Protein AF-A0A962Y5K8-F1 (afdb_monomer)

Structure (mmCIF, N/CA/C/O backbone):
data_AF-A0A962Y5K8-F1
#
_entry.id   AF-A0A962Y5K8-F1
#
loop_
_atom_site.group_PDB
_atom_site.id
_atom_site.type_symbol
_atom_site.label_atom_id
_atom_site.label_alt_id
_atom_site.label_comp_id
_atom_site.label_asym_id
_atom_site.label_entity_id
_atom_site.label_seq_id
_atom_site.pdbx_PDB_ins_code
_atom_site.Cartn_x
_atom_site.Cartn_y
_atom_site.Cartn_z
_atom_site.occupancy
_atom_site.B_iso_or_equiv
_atom_site.auth_seq_id
_atom_site.auth_comp_id
_atom_site.auth_asym_id
_atom_site.auth_atom_id
_atom_site.pdbx_PDB_model_num
ATOM 1 N N . MET A 1 1 ? 50.308 35.044 -24.406 1.00 57.91 1 MET A N 1
ATOM 2 C CA . MET A 1 1 ? 48.998 34.697 -23.810 1.00 57.91 1 MET A CA 1
ATOM 3 C C . MET A 1 1 ? 49.224 33.508 -22.882 1.00 57.91 1 MET A C 1
ATOM 5 O O . MET A 1 1 ? 49.611 32.461 -23.389 1.00 57.91 1 MET A O 1
ATOM 9 N N . PRO A 1 2 ? 49.162 33.668 -21.549 1.00 67.75 2 PRO A N 1
ATOM 10 C CA . PRO A 1 2 ? 49.717 32.674 -20.637 1.00 67.75 2 PRO A CA 1
ATOM 11 C C . PRO A 1 2 ? 48.724 31.529 -20.403 1.00 67.75 2 PRO A C 1
ATOM 13 O O . PRO A 1 2 ? 47.690 31.714 -19.767 1.00 67.75 2 PRO A O 1
ATOM 16 N N . ALA A 1 3 ? 49.076 30.328 -20.866 1.00 63.94 3 ALA A N 1
ATOM 17 C CA . ALA A 1 3 ? 48.324 29.090 -20.634 1.00 63.94 3 ALA A CA 1
ATOM 18 C C . ALA A 1 3 ? 48.088 28.781 -19.136 1.00 63.94 3 ALA A C 1
ATOM 20 O O . ALA A 1 3 ? 47.162 28.052 -18.792 1.00 63.94 3 ALA A O 1
ATOM 21 N N . GLY A 1 4 ? 48.872 29.385 -18.235 1.00 67.69 4 GLY A N 1
ATOM 22 C CA . GLY A 1 4 ? 48.706 29.241 -16.788 1.00 67.69 4 GLY A CA 1
ATOM 23 C C . GLY A 1 4 ? 47.441 29.891 -16.218 1.00 67.69 4 GLY A C 1
ATOM 24 O O . GLY A 1 4 ? 46.927 29.397 -15.223 1.00 67.69 4 GLY A O 1
ATOM 25 N N . ALA A 1 5 ? 46.903 30.945 -16.847 1.00 71.88 5 ALA A N 1
ATOM 26 C CA . ALA A 1 5 ? 45.717 31.643 -16.336 1.00 71.88 5 ALA A CA 1
ATOM 27 C C . ALA A 1 5 ? 44.426 30.824 -16.509 1.00 71.88 5 ALA A C 1
ATOM 29 O O . ALA A 1 5 ? 43.510 30.914 -15.697 1.00 71.88 5 ALA A O 1
ATOM 30 N N . LEU A 1 6 ? 44.357 29.993 -17.553 1.00 72.88 6 LEU A N 1
ATOM 31 C CA . LEU A 1 6 ? 43.181 29.168 -17.823 1.00 72.88 6 LEU A CA 1
ATOM 32 C C . LEU A 1 6 ? 43.046 28.028 -16.800 1.00 72.88 6 LEU A C 1
ATOM 34 O O . LEU A 1 6 ? 41.943 27.704 -16.371 1.00 72.88 6 LEU A O 1
ATOM 38 N N . ILE A 1 7 ? 44.176 27.452 -16.376 1.00 75.31 7 ILE A N 1
ATOM 39 C CA . ILE A 1 7 ? 44.218 26.320 -15.439 1.00 75.31 7 ILE A CA 1
ATOM 40 C C . ILE A 1 7 ? 43.825 26.765 -14.024 1.00 75.31 7 ILE A C 1
ATOM 42 O O . ILE A 1 7 ? 43.078 26.063 -13.343 1.00 75.31 7 ILE A O 1
ATOM 46 N N . THR A 1 8 ? 44.254 27.953 -13.590 1.00 77.19 8 THR A N 1
ATOM 47 C CA . THR A 1 8 ? 43.844 28.521 -12.295 1.00 77.19 8 THR A CA 1
ATOM 48 C C . THR A 1 8 ? 42.362 28.869 -12.254 1.00 77.19 8 THR A C 1
ATOM 50 O O . THR A 1 8 ? 41.710 28.596 -11.247 1.00 77.19 8 THR A O 1
ATOM 53 N N . ILE A 1 9 ? 41.803 29.401 -13.345 1.00 78.81 9 ILE A N 1
ATOM 54 C CA . ILE A 1 9 ? 40.363 29.675 -13.439 1.00 78.81 9 ILE A CA 1
ATOM 55 C C . ILE A 1 9 ? 39.565 28.365 -13.360 1.00 78.81 9 ILE A C 1
ATOM 57 O O . ILE A 1 9 ? 38.622 28.272 -12.575 1.00 78.81 9 ILE A O 1
ATOM 61 N N . LEU A 1 10 ? 39.968 27.324 -14.097 1.00 77.69 10 LEU A N 1
ATOM 62 C CA . LEU A 1 10 ? 39.272 26.031 -14.086 1.00 77.69 10 LEU A CA 1
ATOM 63 C C . LEU A 1 10 ? 39.311 25.345 -12.710 1.00 77.69 10 LEU A C 1
ATOM 65 O O . LEU A 1 10 ? 38.294 24.826 -12.251 1.00 77.69 10 LEU A O 1
ATOM 69 N N . GLY A 1 11 ? 40.459 25.381 -12.026 1.00 79.50 11 GLY A N 1
ATOM 70 C CA . GLY A 1 11 ? 40.595 24.836 -10.671 1.00 79.50 11 GLY A CA 1
ATOM 71 C C . GLY A 1 11 ? 39.759 25.594 -9.636 1.00 79.50 11 GLY A C 1
ATOM 72 O O . GLY A 1 11 ? 39.146 24.983 -8.760 1.00 79.50 11 GLY A O 1
ATOM 73 N N . TRP A 1 12 ? 39.667 26.921 -9.769 1.00 86.06 12 TRP A N 1
ATOM 74 C CA . TRP A 1 12 ? 38.805 27.741 -8.921 1.00 86.06 12 TRP A CA 1
ATOM 75 C C . TRP A 1 12 ? 37.324 27.386 -9.109 1.00 86.06 12 TRP A C 1
ATOM 77 O O . TRP A 1 12 ? 36.627 27.171 -8.117 1.00 86.06 12 TRP A O 1
ATOM 87 N N . PHE A 1 13 ? 36.860 27.224 -10.354 1.00 82.88 13 PHE A N 1
ATOM 88 C CA . PHE A 1 13 ? 35.486 26.797 -10.641 1.00 82.88 13 PHE A CA 1
ATOM 89 C C . PHE A 1 13 ? 35.168 25.402 -10.095 1.00 82.88 13 PHE A C 1
ATOM 91 O O . PHE A 1 13 ? 34.103 25.215 -9.511 1.00 82.88 13 PHE A O 1
ATOM 98 N N . ALA A 1 14 ? 36.088 24.441 -10.221 1.00 79.81 14 ALA A N 1
ATOM 99 C CA . ALA A 1 14 ? 35.895 23.095 -9.679 1.00 79.81 14 ALA A CA 1
ATOM 100 C C . ALA A 1 14 ? 35.722 23.107 -8.149 1.00 79.81 14 ALA A C 1
ATOM 102 O O . ALA A 1 14 ? 34.864 22.403 -7.621 1.00 79.81 14 ALA A O 1
ATOM 103 N N . SER A 1 15 ? 36.479 23.957 -7.447 1.00 81.56 15 SER A N 1
ATOM 104 C CA . SER A 1 15 ? 36.383 24.105 -5.988 1.00 81.56 15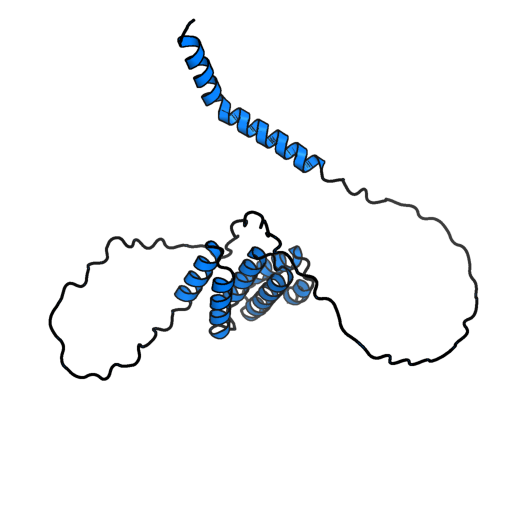 SER A CA 1
ATOM 105 C C . SER A 1 15 ? 35.083 24.793 -5.541 1.00 81.56 15 SER A C 1
ATOM 107 O O . SER A 1 15 ? 34.510 24.451 -4.509 1.00 81.56 15 SER A O 1
ATOM 109 N N . HIS A 1 16 ? 34.561 25.727 -6.343 1.00 87.25 16 HIS A N 1
ATOM 110 C CA . HIS A 1 16 ? 33.359 26.500 -6.004 1.00 87.25 16 HIS A CA 1
ATOM 111 C C . HIS A 1 16 ? 32.063 25.917 -6.581 1.00 87.25 16 HIS A C 1
ATOM 113 O O . HIS A 1 16 ? 30.986 26.447 -6.311 1.00 87.25 16 HIS A O 1
ATOM 119 N N . LEU A 1 17 ? 32.131 24.805 -7.320 1.00 89.56 17 LEU A N 1
ATOM 120 C CA . LEU A 1 17 ? 30.967 24.159 -7.928 1.00 89.56 17 LEU A CA 1
ATOM 121 C C . LEU A 1 17 ? 29.893 23.810 -6.884 1.00 89.56 17 LEU A C 1
ATOM 123 O O . LEU A 1 17 ? 28.716 24.062 -7.115 1.00 89.56 17 LEU A O 1
ATOM 127 N N . ILE A 1 18 ? 30.304 23.312 -5.712 1.00 83.31 18 ILE A N 1
ATOM 128 C CA . ILE A 1 18 ? 29.399 22.970 -4.599 1.00 83.31 18 ILE A CA 1
ATOM 129 C C . ILE A 1 18 ? 28.710 24.222 -4.034 1.00 83.31 18 ILE A C 1
ATOM 131 O O . ILE A 1 18 ? 27.536 24.194 -3.678 1.00 83.31 18 ILE A O 1
ATOM 135 N N . VAL A 1 19 ? 29.418 25.350 -3.965 1.00 87.19 19 VAL A N 1
ATOM 136 C CA . VAL A 1 19 ? 28.840 26.609 -3.476 1.00 87.19 19 VAL A CA 1
ATOM 137 C C . VAL A 1 19 ? 27.816 27.139 -4.479 1.00 87.19 19 VAL A C 1
ATOM 139 O O . VAL A 1 19 ? 26.719 27.537 -4.092 1.00 87.19 19 VAL A O 1
ATOM 142 N N . PHE A 1 20 ? 28.126 27.079 -5.776 1.00 90.19 20 PHE A N 1
ATOM 143 C CA . PHE A 1 20 ? 27.199 27.505 -6.822 1.00 90.19 20 PHE A CA 1
ATOM 144 C C . PHE A 1 20 ? 25.948 26.621 -6.910 1.00 90.19 20 PHE A C 1
ATOM 146 O O . PHE A 1 20 ? 24.861 27.154 -7.135 1.00 90.19 20 PHE A O 1
ATOM 153 N N . THR A 1 21 ? 26.051 25.307 -6.679 1.00 87.88 21 THR A N 1
ATOM 154 C CA . THR A 1 21 ? 24.868 24.429 -6.647 1.00 87.88 21 THR A CA 1
ATOM 155 C C . THR A 1 21 ? 23.961 24.733 -5.456 1.00 87.88 21 THR A C 1
ATOM 157 O O . THR A 1 21 ? 22.744 24.786 -5.626 1.00 87.88 21 THR A O 1
ATOM 160 N N . LEU A 1 22 ? 24.526 25.012 -4.276 1.00 91.06 22 LEU A N 1
ATOM 161 C CA . LEU A 1 22 ? 23.746 25.405 -3.098 1.00 91.06 22 LEU A CA 1
ATOM 162 C C . LEU A 1 22 ? 23.053 26.761 -3.284 1.00 91.06 22 LEU A C 1
ATOM 164 O O . LEU A 1 22 ? 21.869 26.889 -2.972 1.00 91.06 22 LEU A O 1
ATOM 168 N N . ILE A 1 23 ? 23.755 27.754 -3.843 1.00 91.56 23 ILE A N 1
ATOM 169 C CA . ILE A 1 23 ? 23.165 29.063 -4.163 1.00 91.56 23 ILE A CA 1
ATOM 170 C C . ILE A 1 23 ? 22.041 28.902 -5.194 1.00 91.56 23 ILE A C 1
ATOM 172 O O . ILE A 1 23 ? 20.961 29.462 -5.013 1.00 91.56 23 ILE A O 1
ATOM 176 N N . GLY A 1 24 ? 22.252 28.095 -6.240 1.00 90.12 24 GLY A N 1
ATOM 177 C CA . GLY A 1 24 ? 21.224 27.801 -7.239 1.00 90.12 24 GLY A CA 1
ATOM 178 C C . GLY A 1 24 ? 19.974 27.166 -6.626 1.00 90.12 24 GLY A C 1
ATOM 179 O O . GLY A 1 24 ? 18.860 27.600 -6.914 1.00 90.12 24 GLY A O 1
ATOM 180 N N . PHE A 1 25 ? 20.147 26.198 -5.723 1.00 91.00 25 PHE A N 1
ATOM 181 C CA . PHE A 1 25 ? 19.031 25.555 -5.027 1.00 91.00 25 PHE A CA 1
ATOM 182 C C . PHE A 1 25 ? 18.268 26.532 -4.120 1.00 91.00 25 PHE A C 1
ATOM 184 O O . PHE A 1 25 ? 17.040 26.501 -4.087 1.00 91.00 25 PHE A O 1
ATOM 191 N N . ALA A 1 26 ? 18.970 27.441 -3.435 1.00 88.38 26 ALA A N 1
ATOM 192 C CA . ALA A 1 26 ? 18.347 28.469 -2.602 1.00 88.38 26 ALA A CA 1
ATOM 193 C C . ALA A 1 26 ? 17.526 29.475 -3.428 1.00 88.38 26 ALA A C 1
ATOM 195 O O . ALA A 1 26 ? 16.397 29.791 -3.054 1.00 88.38 26 ALA A O 1
ATOM 196 N N . VAL A 1 27 ? 18.050 29.934 -4.572 1.00 91.12 27 VAL A N 1
ATOM 197 C CA . VAL A 1 27 ? 17.324 30.843 -5.478 1.00 91.12 27 VAL A CA 1
ATOM 198 C C . VAL A 1 27 ? 16.085 30.156 -6.052 1.00 91.12 27 VAL A C 1
ATOM 200 O O . VAL A 1 27 ? 14.996 30.721 -6.003 1.00 91.12 27 VAL A O 1
ATOM 203 N N . ILE A 1 28 ? 16.215 28.920 -6.542 1.00 87.88 28 ILE A N 1
ATOM 204 C CA . ILE A 1 28 ? 15.075 28.158 -7.075 1.00 87.88 28 ILE A CA 1
ATOM 205 C C . ILE A 1 28 ? 14.033 27.900 -5.976 1.00 87.88 28 ILE A C 1
ATOM 207 O O . ILE A 1 28 ? 12.842 28.103 -6.204 1.00 87.88 28 ILE A O 1
ATOM 211 N N . GLY A 1 29 ? 14.466 27.517 -4.771 1.00 80.56 29 GLY A N 1
ATOM 212 C CA . GLY A 1 29 ? 13.582 27.316 -3.623 1.00 80.56 29 GLY A CA 1
ATOM 213 C C . GLY A 1 29 ? 12.808 28.580 -3.238 1.00 80.56 29 GLY A C 1
ATOM 214 O O . GLY A 1 29 ? 11.603 28.503 -3.004 1.00 80.56 29 GLY A O 1
ATOM 215 N N . PHE A 1 30 ? 13.463 29.746 -3.250 1.00 83.44 30 PHE A N 1
ATOM 216 C CA . PHE A 1 30 ? 12.825 31.036 -2.971 1.00 83.44 30 PHE A CA 1
ATOM 217 C C . PHE A 1 30 ? 11.700 31.352 -3.971 1.00 83.44 30 PHE A C 1
ATOM 219 O O . PHE A 1 30 ? 10.594 31.693 -3.562 1.00 83.44 30 PHE A O 1
ATOM 226 N N . PHE A 1 31 ? 11.928 31.139 -5.272 1.00 80.06 31 PHE A N 1
ATOM 227 C CA . PHE A 1 31 ? 10.903 31.361 -6.303 1.00 80.06 31 PHE A CA 1
ATOM 228 C C . PHE A 1 31 ? 9.726 30.370 -6.239 1.00 80.06 31 PHE A C 1
ATOM 230 O O . PHE A 1 31 ? 8.616 30.716 -6.644 1.00 80.06 31 PHE A O 1
ATOM 237 N N . VAL A 1 32 ? 9.939 29.148 -5.739 1.00 74.12 32 VAL A N 1
ATOM 238 C CA . VAL A 1 32 ? 8.859 28.163 -5.533 1.00 74.12 32 VAL A CA 1
ATOM 239 C C . VAL A 1 32 ? 8.003 28.521 -4.312 1.00 74.12 32 VAL A C 1
ATOM 241 O O . VAL A 1 32 ? 6.787 28.337 -4.346 1.00 74.12 32 VAL A O 1
ATOM 244 N N . LEU A 1 33 ? 8.613 29.067 -3.256 1.00 64.31 33 LEU A N 1
ATOM 245 C CA . LEU A 1 33 ? 7.917 29.484 -2.034 1.00 64.31 33 LEU A CA 1
ATOM 246 C C . LEU A 1 33 ? 7.113 30.783 -2.219 1.00 64.31 33 LEU A C 1
ATOM 248 O O . LEU A 1 33 ? 6.024 30.898 -1.664 1.00 64.31 33 LEU A O 1
ATOM 252 N N . ASP A 1 34 ? 7.587 31.716 -3.049 1.00 65.00 34 ASP A N 1
ATOM 253 C CA . ASP A 1 34 ? 6.922 33.007 -3.313 1.00 65.00 34 ASP A CA 1
ATOM 254 C C . ASP A 1 34 ? 5.634 32.880 -4.164 1.00 65.00 34 ASP A C 1
ATOM 256 O O . ASP A 1 34 ? 4.831 33.803 -4.273 1.00 65.00 34 ASP A O 1
ATOM 260 N N . ARG A 1 35 ? 5.390 31.705 -4.765 1.00 59.59 35 ARG A N 1
ATOM 261 C CA . ARG A 1 35 ? 4.194 31.410 -5.581 1.00 59.59 35 ARG A CA 1
ATOM 262 C C . ARG A 1 35 ? 2.994 30.893 -4.781 1.00 59.59 35 ARG A C 1
ATOM 264 O O . ARG A 1 35 ? 1.975 30.578 -5.391 1.00 59.59 35 ARG A O 1
ATOM 271 N N . GLN A 1 36 ? 3.083 30.787 -3.456 1.00 52.41 36 GLN A N 1
ATOM 272 C CA . GLN A 1 36 ? 1.929 30.485 -2.608 1.00 52.41 36 GLN A CA 1
ATO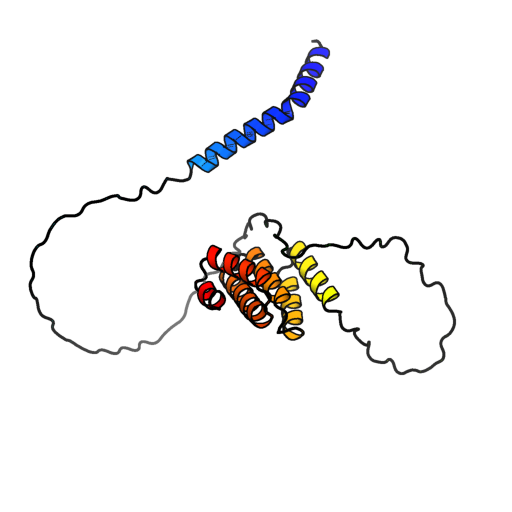M 273 C C . GLN A 1 36 ? 1.289 31.812 -2.167 1.00 52.41 36 GLN A C 1
ATOM 275 O O . GLN A 1 36 ? 1.799 32.434 -1.234 1.00 52.41 36 GLN A O 1
ATOM 280 N N . PRO A 1 37 ? 0.192 32.288 -2.795 1.00 55.38 37 PRO A N 1
ATOM 281 C CA . PRO A 1 37 ? -0.571 33.370 -2.198 1.00 55.38 37 PRO A CA 1
ATOM 282 C C . PRO A 1 37 ? -1.078 32.858 -0.851 1.00 55.38 37 PRO A C 1
ATOM 284 O O . PRO A 1 37 ? -1.877 31.924 -0.794 1.00 55.38 37 PRO A O 1
ATOM 287 N N . LEU A 1 38 ? -0.574 33.442 0.236 1.00 54.81 38 LEU A N 1
ATOM 288 C CA . LEU A 1 38 ? -1.155 33.284 1.561 1.00 54.81 38 LEU A CA 1
ATOM 289 C C . LEU A 1 38 ? -2.625 33.676 1.428 1.00 54.81 38 LEU A C 1
ATOM 291 O O . LEU A 1 38 ? -2.942 34.858 1.291 1.00 54.81 38 LEU A O 1
ATOM 295 N N . ALA A 1 39 ? -3.505 32.677 1.385 1.00 54.50 39 ALA A N 1
ATOM 296 C CA . ALA A 1 39 ? -4.937 32.880 1.411 1.00 54.50 39 ALA A CA 1
ATOM 297 C C . ALA A 1 39 ? -5.244 33.658 2.692 1.00 54.50 39 ALA A C 1
ATOM 299 O O . ALA A 1 39 ? -5.195 33.118 3.797 1.00 54.50 39 ALA A O 1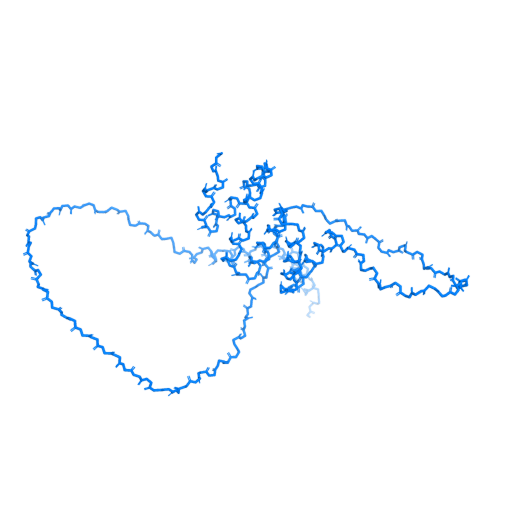
ATOM 300 N N . GLN A 1 40 ? -5.472 34.961 2.540 1.00 56.47 40 GLN A N 1
ATOM 301 C CA . GLN A 1 40 ? -5.930 35.810 3.620 1.00 56.47 40 GLN A CA 1
ATOM 302 C C . GLN A 1 40 ? -7.315 35.301 4.001 1.00 56.47 40 GLN A C 1
ATOM 304 O O . GLN A 1 40 ? -8.268 35.429 3.235 1.00 56.47 40 GLN A O 1
ATOM 309 N N . ALA A 1 41 ? -7.411 34.676 5.170 1.00 60.81 41 ALA A N 1
ATOM 310 C CA . ALA A 1 41 ? -8.691 34.435 5.801 1.00 60.81 41 ALA A CA 1
ATOM 311 C C . ALA A 1 41 ? -9.354 35.803 6.053 1.00 60.81 41 ALA A C 1
ATOM 313 O O . ALA A 1 41 ? -8.737 36.647 6.712 1.00 60.81 41 ALA A O 1
ATOM 314 N N . PRO A 1 42 ? -10.575 36.063 5.553 1.00 59.47 42 PRO A N 1
ATOM 315 C CA . PRO A 1 42 ? -11.306 37.254 5.945 1.00 59.47 42 PRO A CA 1
ATOM 316 C C . PRO A 1 42 ? -11.739 37.103 7.407 1.00 59.47 42 PRO A C 1
ATOM 318 O O . PRO A 1 42 ? -12.641 36.338 7.745 1.00 59.47 42 PRO A O 1
ATOM 321 N N . LEU A 1 43 ? -11.050 37.832 8.281 1.00 53.19 43 LEU A N 1
ATOM 322 C CA . LEU A 1 43 ? -11.478 38.108 9.644 1.00 53.19 43 LEU A CA 1
ATOM 323 C C . LEU A 1 43 ? -12.567 39.189 9.618 1.00 53.19 43 LEU A C 1
ATOM 325 O O . LEU A 1 43 ? -12.319 40.305 9.178 1.00 53.19 43 LEU A O 1
ATOM 329 N N . ALA A 1 44 ? -13.724 38.817 10.165 1.00 52.56 44 ALA A N 1
ATOM 330 C CA . ALA A 1 44 ? -14.716 39.654 10.841 1.00 52.56 44 ALA A CA 1
ATOM 331 C C . ALA A 1 44 ? -15.426 40.778 10.056 1.00 52.56 44 ALA A C 1
ATOM 333 O O . ALA A 1 44 ? -14.868 41.835 9.782 1.00 52.56 44 ALA A O 1
ATOM 334 N N . ALA A 1 45 ? -16.741 40.602 9.899 1.00 53.81 45 ALA A N 1
ATOM 335 C CA . ALA A 1 45 ? -17.716 41.666 10.138 1.00 53.81 45 ALA A CA 1
ATOM 336 C C . ALA A 1 45 ? -19.053 41.034 10.563 1.00 53.81 45 ALA A C 1
ATOM 338 O O . ALA A 1 45 ? -19.782 40.471 9.748 1.00 53.81 45 ALA A O 1
ATOM 339 N N . GLU A 1 46 ? -19.348 41.098 11.859 1.00 60.75 46 GLU A N 1
ATOM 340 C CA . GLU A 1 46 ? -20.725 41.094 12.346 1.00 60.75 46 GLU A CA 1
ATOM 341 C C . GLU A 1 46 ? -21.346 42.469 12.055 1.00 60.75 46 GLU A C 1
ATOM 343 O O . GLU A 1 46 ? -20.707 43.466 12.371 1.00 60.75 46 GLU A O 1
ATOM 348 N N . GLU A 1 47 ? -22.575 42.536 11.520 1.00 51.16 47 GLU A N 1
ATOM 349 C CA . GLU A 1 47 ? -23.608 43.462 12.024 1.00 51.16 47 GLU A CA 1
ATOM 350 C C . GLU A 1 47 ? -25.016 43.232 11.421 1.00 51.16 47 GLU A C 1
ATOM 352 O O . GLU A 1 47 ? -25.215 43.246 10.212 1.00 51.16 47 GLU A O 1
ATOM 357 N N . SER A 1 48 ? -25.981 43.101 12.339 1.00 52.50 48 SER A N 1
ATOM 358 C CA . SER A 1 48 ? -27.367 43.619 12.366 1.00 52.50 48 SER A CA 1
ATOM 359 C C . SER A 1 48 ? -28.452 43.267 11.307 1.00 52.50 48 SER A C 1
ATOM 361 O O . SER A 1 48 ? -28.530 43.787 10.203 1.00 52.50 48 SER A O 1
ATOM 363 N N . VAL A 1 49 ? -29.399 42.428 11.764 1.00 54.44 49 VAL A N 1
ATOM 364 C CA . VAL A 1 49 ? -30.880 42.591 11.817 1.00 54.44 49 VAL A CA 1
ATOM 365 C C . VAL A 1 49 ? -31.594 43.471 10.765 1.00 54.44 49 VAL A C 1
ATOM 367 O O . VAL A 1 49 ? -31.485 44.689 10.825 1.00 54.44 49 VAL A O 1
ATOM 370 N N . SER A 1 50 ? -32.534 42.887 9.991 1.00 53.22 50 SER A N 1
ATOM 371 C CA . SER A 1 50 ? -33.883 43.469 9.764 1.00 53.22 50 SER A CA 1
ATOM 372 C C . SER A 1 50 ? -34.885 42.513 9.068 1.00 53.22 50 SER A C 1
ATOM 374 O O . SER A 1 50 ? -34.724 42.146 7.910 1.00 53.22 50 SER A O 1
ATOM 376 N N . VAL A 1 51 ? -35.896 42.102 9.841 1.00 50.81 51 VAL A N 1
ATOM 377 C CA . VAL A 1 51 ? -37.346 41.905 9.576 1.00 50.81 51 VAL A CA 1
ATOM 378 C C . VAL A 1 51 ? -37.871 41.566 8.149 1.00 50.81 51 VAL A C 1
ATOM 380 O O . VAL A 1 51 ? -37.665 42.286 7.181 1.00 50.81 51 VAL A O 1
ATOM 383 N N . ALA A 1 52 ? -38.677 40.489 8.106 1.00 49.44 52 ALA A N 1
ATOM 384 C CA . ALA A 1 52 ? -39.558 39.920 7.053 1.00 49.44 52 ALA A CA 1
ATOM 385 C C . ALA A 1 52 ? -40.645 40.915 6.502 1.00 49.44 52 ALA A C 1
ATOM 387 O O . ALA A 1 52 ? -40.680 42.023 7.034 1.00 49.44 52 ALA A O 1
ATOM 388 N N . PRO A 1 53 ? -41.604 40.599 5.567 1.00 58.28 53 PRO A N 1
ATOM 389 C CA . PRO A 1 53 ? -42.170 39.272 5.232 1.00 58.28 53 PRO A CA 1
ATOM 390 C C . PRO A 1 53 ? -42.698 38.990 3.784 1.00 58.28 53 PRO A C 1
ATOM 392 O O . PRO A 1 53 ? -42.864 39.871 2.954 1.00 58.28 53 PRO A O 1
ATOM 395 N N . VAL A 1 54 ? -43.050 37.710 3.552 1.00 51.19 54 VAL A N 1
ATOM 396 C CA . VAL A 1 54 ? -44.163 37.171 2.719 1.00 51.19 54 VAL A CA 1
ATOM 397 C C . VAL A 1 54 ? -44.295 37.618 1.247 1.00 51.19 54 VAL A C 1
ATOM 399 O O . VAL A 1 54 ? -44.780 38.704 0.955 1.00 51.19 54 VAL A O 1
ATOM 402 N N . SER A 1 55 ? -44.110 36.671 0.308 1.00 52.75 55 SER A N 1
ATOM 403 C CA . SER A 1 55 ? -44.930 36.617 -0.918 1.00 52.75 55 SER A CA 1
ATOM 404 C C . SER A 1 55 ? -44.997 35.216 -1.561 1.00 52.75 55 SER A C 1
ATOM 406 O O . SER A 1 55 ? -44.052 34.722 -2.161 1.00 52.75 55 SER A O 1
ATOM 408 N N . LYS A 1 56 ? -46.151 34.577 -1.336 1.00 44.41 56 LYS A N 1
ATOM 409 C CA . LYS A 1 56 ? -46.989 33.733 -2.214 1.00 44.41 56 LYS A CA 1
ATOM 410 C C . LYS A 1 56 ? -46.341 32.929 -3.365 1.00 44.41 56 LYS A C 1
ATOM 412 O O . LYS A 1 56 ? -45.902 33.476 -4.370 1.00 44.41 56 LYS A O 1
ATOM 417 N N . ARG A 1 57 ? -46.507 31.599 -3.271 1.00 47.94 57 ARG A N 1
ATOM 418 C CA . ARG A 1 57 ? -46.593 30.656 -4.409 1.00 47.94 57 ARG A CA 1
ATOM 419 C C . ARG A 1 57 ? -47.677 31.078 -5.414 1.00 47.94 57 ARG A C 1
ATOM 421 O O . ARG A 1 57 ? -48.694 31.643 -5.003 1.00 47.94 57 ARG A O 1
ATOM 428 N N . PRO A 1 58 ? -47.550 30.617 -6.666 1.00 60.91 58 PRO A N 1
ATOM 429 C CA . PRO A 1 58 ? -48.599 29.743 -7.200 1.00 60.91 58 PRO A CA 1
ATOM 430 C C . PRO A 1 58 ? -48.061 28.429 -7.820 1.00 60.91 58 PRO A C 1
ATOM 432 O O . PRO A 1 58 ? -46.865 28.327 -8.092 1.00 60.91 58 PRO A O 1
ATOM 435 N N . PRO A 1 59 ? -48.930 27.411 -8.010 1.00 59.44 59 PRO A N 1
ATOM 436 C CA . PRO A 1 59 ? -48.618 26.127 -8.641 1.00 59.44 59 PRO A CA 1
ATOM 437 C C . PRO A 1 59 ? -49.127 26.063 -10.092 1.00 59.44 59 PRO A C 1
ATOM 439 O O . PRO A 1 59 ? -50.256 26.459 -10.357 1.00 59.44 59 PRO A O 1
ATOM 442 N N . VAL A 1 60 ? -48.323 25.530 -11.009 1.00 52.38 60 VAL A N 1
ATOM 443 C CA . VAL A 1 60 ? -48.694 25.107 -12.378 1.00 52.38 60 VAL A CA 1
ATOM 444 C C . VAL A 1 60 ? -47.454 24.410 -12.955 1.00 52.38 60 VAL A C 1
ATOM 446 O O . VAL A 1 60 ? -46.346 24.850 -12.677 1.00 52.38 60 VAL A O 1
ATOM 449 N N . GLU A 1 61 ? -47.469 23.378 -13.781 1.00 44.72 61 GLU A N 1
ATOM 450 C CA . GLU A 1 61 ? -48.424 22.367 -14.226 1.00 44.72 61 GLU A CA 1
ATOM 451 C C . GLU A 1 61 ? -47.586 21.471 -15.156 1.00 44.72 61 GLU A C 1
ATOM 453 O O . GLU A 1 61 ? -46.571 21.898 -15.712 1.00 44.72 61 GLU A O 1
ATOM 458 N N . ALA A 1 62 ? -47.961 20.204 -15.253 1.00 49.91 62 ALA A N 1
ATOM 459 C CA . ALA A 1 62 ? -47.264 19.183 -16.016 1.00 49.91 62 ALA A CA 1
ATOM 460 C C . ALA A 1 62 ? -47.078 19.545 -17.501 1.00 49.91 62 ALA A C 1
ATOM 462 O O . ALA A 1 62 ? -47.967 20.115 -18.122 1.00 49.91 62 ALA A O 1
ATOM 463 N N . THR A 1 63 ? -45.987 19.085 -18.114 1.00 45.97 63 THR A N 1
ATOM 464 C CA . THR A 1 63 ? -46.010 18.631 -19.514 1.00 45.97 63 THR A CA 1
ATOM 465 C C . THR A 1 63 ? -44.854 17.672 -19.778 1.00 45.97 63 THR A C 1
ATOM 467 O O . THR A 1 63 ? -43.679 18.002 -19.642 1.00 45.97 63 THR A O 1
ATOM 470 N N . ALA A 1 64 ? -45.225 16.448 -20.146 1.00 46.12 64 ALA A N 1
ATOM 471 C CA . ALA A 1 64 ? -44.369 15.489 -20.813 1.00 46.12 64 ALA A CA 1
ATOM 472 C C . ALA A 1 64 ? -44.090 15.964 -22.246 1.00 46.12 64 ALA A C 1
ATOM 474 O O . ALA A 1 64 ? -45.002 16.443 -22.917 1.00 46.12 64 ALA A O 1
ATOM 475 N N . ALA A 1 65 ? -42.874 15.747 -22.740 1.00 43.16 65 ALA A N 1
ATOM 476 C CA . ALA A 1 65 ? -42.622 15.613 -24.169 1.00 43.16 65 ALA A CA 1
ATOM 477 C C . ALA A 1 65 ? -41.379 14.745 -24.384 1.00 43.16 65 ALA A C 1
ATOM 479 O O . ALA A 1 65 ? -40.239 15.176 -24.229 1.00 43.16 65 ALA A O 1
ATOM 480 N N . VAL A 1 66 ? -41.649 13.489 -24.727 1.00 46.28 66 VAL A N 1
ATOM 481 C CA . VAL A 1 66 ? -40.753 12.613 -25.475 1.00 46.28 66 VAL A CA 1
ATOM 482 C C . VAL A 1 66 ? -40.537 13.242 -26.851 1.00 46.28 66 VAL A C 1
ATOM 484 O O . VAL A 1 66 ? -41.511 13.454 -27.569 1.00 46.28 66 VAL A O 1
ATOM 487 N N . THR A 1 67 ? -39.279 13.465 -27.235 1.00 40.66 67 THR A N 1
ATOM 488 C CA . THR A 1 67 ? -38.891 13.620 -28.642 1.00 40.66 67 THR A CA 1
ATOM 489 C C . THR A 1 67 ? -37.653 12.779 -28.920 1.00 40.66 67 THR A C 1
ATOM 491 O O . THR A 1 67 ? -36.630 12.853 -28.246 1.00 40.66 67 THR A O 1
ATOM 494 N N . THR A 1 68 ? -37.816 11.944 -29.931 1.00 43.16 68 THR A N 1
ATOM 495 C CA . THR A 1 68 ? -36.908 10.977 -30.534 1.00 43.16 68 THR A CA 1
ATOM 496 C C . THR A 1 68 ? -35.897 11.629 -31.491 1.00 43.16 68 THR A C 1
ATOM 498 O O . THR A 1 68 ? -36.361 12.332 -32.380 1.00 43.16 68 THR A O 1
ATOM 501 N N . ASN A 1 69 ? -34.598 11.274 -31.358 1.00 43.62 69 ASN A N 1
ATOM 502 C CA . ASN A 1 69 ? -33.534 11.034 -32.383 1.00 43.62 69 ASN A CA 1
ATOM 503 C C . ASN A 1 69 ? -33.283 12.068 -33.530 1.00 43.62 69 ASN A C 1
ATOM 505 O O . ASN A 1 69 ? -34.138 12.912 -33.754 1.00 43.62 69 ASN A O 1
ATOM 509 N N . PRO A 1 70 ? -32.181 12.018 -34.339 1.00 52.78 70 PRO A N 1
ATOM 510 C CA . PRO A 1 70 ? -31.092 11.025 -34.452 1.00 52.78 70 PRO A CA 1
ATOM 511 C C . PRO A 1 70 ? -29.643 11.600 -34.583 1.00 52.78 70 PRO A C 1
ATOM 513 O O . PRO A 1 70 ? -29.427 12.796 -34.709 1.00 52.78 70 PRO A O 1
ATOM 516 N N . ALA A 1 71 ? -28.667 10.682 -34.609 1.00 38.78 71 ALA A N 1
ATOM 517 C CA . ALA A 1 71 ? -27.439 10.656 -35.427 1.00 38.78 71 ALA A CA 1
ATOM 518 C C . ALA A 1 71 ? -26.564 11.920 -35.622 1.00 38.78 71 ALA A C 1
ATOM 520 O O . ALA A 1 71 ? -26.948 12.874 -36.288 1.00 38.78 71 ALA A O 1
ATOM 521 N N . GLY A 1 72 ? -25.278 11.769 -35.277 1.00 35.44 72 GLY A N 1
ATOM 522 C CA . GLY A 1 72 ? -24.178 12.361 -36.045 1.00 35.44 72 GLY A CA 1
ATOM 523 C C . GLY A 1 72 ? -23.184 13.181 -35.231 1.00 35.44 72 GLY A C 1
ATOM 524 O O . GLY A 1 72 ? -23.470 14.321 -34.895 1.00 35.44 72 GLY A O 1
ATOM 525 N N . ALA A 1 73 ? -22.011 12.588 -34.986 1.00 40.19 73 ALA A N 1
ATOM 526 C CA . ALA A 1 73 ? -20.671 13.198 -34.979 1.00 40.19 73 ALA A CA 1
ATOM 527 C C . ALA A 1 73 ? -19.809 12.555 -33.886 1.00 40.19 73 ALA A C 1
ATOM 529 O O . ALA A 1 73 ? -19.911 12.879 -32.706 1.00 40.19 73 ALA A O 1
ATO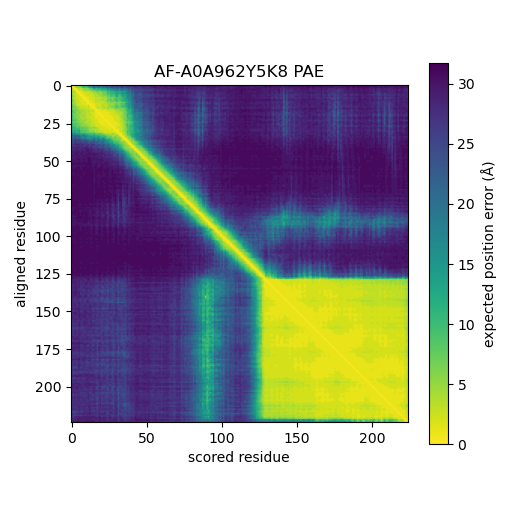M 530 N N . MET A 1 74 ? -18.942 11.634 -34.304 1.00 47.72 74 MET A N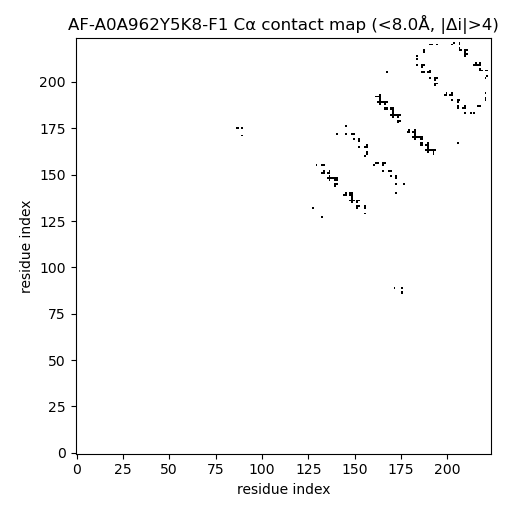 1
ATOM 531 C CA . MET A 1 74 ? -17.756 11.274 -33.535 1.00 47.72 74 MET A CA 1
ATOM 532 C C . MET A 1 74 ? -16.808 12.480 -33.561 1.00 47.72 74 MET A C 1
ATOM 534 O O . MET A 1 74 ? -16.470 12.926 -34.659 1.00 47.72 74 MET A O 1
ATOM 538 N N . PRO A 1 75 ? -16.343 13.010 -32.421 1.00 50.97 75 PRO A N 1
ATOM 539 C CA . PRO A 1 75 ? -15.107 13.760 -32.408 1.00 50.97 75 PRO A CA 1
ATOM 540 C C . PRO A 1 75 ? -13.945 12.765 -32.353 1.00 50.97 75 PRO A C 1
ATOM 542 O O . PRO A 1 75 ? -13.812 11.960 -31.433 1.00 50.97 75 PRO A O 1
ATOM 545 N N . GLU A 1 76 ? -13.130 12.824 -33.396 1.00 52.22 76 GLU A N 1
ATOM 546 C CA . GLU A 1 76 ? -11.793 12.259 -33.494 1.00 52.22 76 GLU A CA 1
ATOM 547 C C . GLU A 1 76 ? -10.937 12.764 -32.320 1.00 52.22 76 GLU A C 1
ATOM 549 O O . GLU A 1 76 ? -10.564 13.936 -32.255 1.00 52.22 76 GLU A O 1
ATOM 554 N N . VAL A 1 77 ? -10.680 11.888 -31.345 1.00 48.00 77 VAL A N 1
ATOM 555 C CA . VAL A 1 77 ? -9.789 12.175 -30.218 1.00 48.00 77 VAL A CA 1
ATOM 556 C C . VAL A 1 77 ? -8.365 11.874 -30.670 1.00 48.00 77 VAL A C 1
ATOM 558 O O . VAL A 1 77 ? -7.944 10.721 -30.744 1.00 48.00 77 VAL A O 1
ATOM 561 N N . ALA A 1 78 ? -7.637 12.938 -31.000 1.00 47.91 78 ALA A N 1
ATOM 562 C CA . ALA A 1 78 ? -6.193 12.914 -31.179 1.00 47.91 78 ALA A CA 1
ATOM 563 C C . ALA A 1 78 ? -5.497 12.369 -29.909 1.00 47.91 78 ALA A C 1
ATOM 565 O O . ALA A 1 78 ? -5.972 12.623 -28.797 1.00 47.91 78 ALA A O 1
ATOM 566 N N . PRO A 1 79 ? -4.367 11.650 -30.034 1.00 43.16 79 PRO A N 1
ATOM 567 C CA . PRO A 1 79 ? -3.683 11.080 -28.885 1.00 43.16 79 PRO A CA 1
ATOM 568 C C . PRO A 1 79 ? -3.039 12.202 -28.067 1.00 43.16 79 PRO A C 1
ATOM 570 O O . PRO A 1 79 ? -2.071 12.831 -28.494 1.00 43.16 79 PRO A O 1
ATOM 573 N N . ALA A 1 80 ? -3.593 12.460 -26.884 1.00 43.34 80 ALA A N 1
ATOM 574 C CA . ALA A 1 80 ? -2.959 13.303 -25.887 1.00 43.34 80 ALA A CA 1
ATOM 575 C C . ALA A 1 80 ? -1.720 12.573 -25.355 1.00 43.34 80 ALA A C 1
ATOM 577 O O . ALA A 1 80 ? -1.808 11.595 -24.614 1.00 43.34 80 ALA A O 1
ATOM 578 N N . GLU A 1 81 ? -0.559 13.058 -25.776 1.00 43.50 81 GLU A N 1
ATOM 579 C CA . GLU A 1 81 ? 0.755 12.695 -25.270 1.00 43.50 81 GLU A CA 1
ATOM 580 C C . GLU A 1 81 ? 0.827 13.071 -23.777 1.00 43.50 81 GLU A C 1
ATOM 582 O O . GLU A 1 81 ? 1.105 14.212 -23.399 1.00 43.50 81 GLU A O 1
ATOM 587 N N . SER A 1 82 ? 0.483 12.110 -22.915 1.00 41.12 82 SER A N 1
ATOM 588 C CA . SER A 1 82 ? 0.553 12.252 -21.462 1.00 41.12 82 SER A CA 1
ATOM 589 C C . SER A 1 82 ? 2.016 12.327 -21.036 1.00 41.12 82 SER A C 1
ATOM 591 O O . SER A 1 82 ? 2.723 11.324 -20.941 1.00 41.12 82 SER A O 1
ATOM 593 N N . LYS A 1 83 ? 2.491 13.547 -20.787 1.00 39.91 83 LYS A N 1
ATOM 594 C CA . LYS A 1 83 ? 3.749 13.793 -20.084 1.00 39.91 83 LYS A CA 1
ATOM 595 C C . LYS A 1 83 ? 3.526 13.504 -18.603 1.00 39.91 83 LYS A C 1
ATOM 597 O O . LYS A 1 83 ? 3.257 14.417 -17.824 1.00 39.91 83 LYS A O 1
ATOM 602 N N . SER A 1 84 ? 3.614 12.230 -18.230 1.00 44.12 84 SER A N 1
ATOM 603 C CA . SER A 1 84 ? 3.591 11.815 -16.830 1.00 44.12 84 SER A CA 1
ATOM 604 C C . SER A 1 84 ? 4.743 12.490 -16.066 1.00 44.12 84 SER A C 1
ATOM 606 O O . SER A 1 84 ? 5.888 12.455 -16.530 1.00 44.12 84 SER A O 1
ATOM 608 N N . PRO A 1 85 ? 4.482 13.130 -14.913 1.00 45.28 85 PRO A N 1
ATOM 609 C CA . PRO A 1 85 ? 5.536 13.640 -14.045 1.00 45.28 85 PRO A CA 1
ATOM 610 C C . PRO A 1 85 ? 6.400 12.485 -13.507 1.00 45.28 85 PRO A C 1
ATOM 612 O O . PRO A 1 85 ? 5.930 11.349 -13.428 1.00 45.28 85 PRO A O 1
ATOM 615 N N . PRO A 1 86 ? 7.665 12.745 -13.127 1.00 40.09 86 PRO A N 1
ATOM 616 C CA . PRO A 1 86 ? 8.563 11.702 -12.651 1.00 40.09 86 PRO A CA 1
ATOM 617 C C . PRO A 1 86 ? 7.991 11.046 -11.390 1.00 40.09 86 PRO A C 1
ATOM 619 O O . PRO A 1 86 ? 7.776 11.709 -10.370 1.00 40.09 86 PRO A O 1
ATOM 622 N N . ALA A 1 87 ? 7.746 9.739 -11.494 1.00 46.50 87 ALA A N 1
ATOM 623 C CA . ALA A 1 87 ? 7.273 8.887 -10.417 1.00 46.50 87 ALA A CA 1
ATOM 624 C C . ALA A 1 87 ? 8.166 9.067 -9.180 1.00 46.50 87 ALA A C 1
ATOM 626 O O . ALA A 1 87 ? 9.381 8.857 -9.223 1.00 46.50 87 ALA A O 1
ATOM 627 N N . ARG A 1 88 ? 7.570 9.504 -8.068 1.00 45.19 88 ARG A N 1
ATOM 628 C CA . ARG A 1 88 ? 8.262 9.540 -6.778 1.00 45.19 88 ARG A CA 1
ATOM 629 C C . ARG A 1 88 ? 8.478 8.097 -6.330 1.00 45.19 88 ARG A C 1
ATOM 631 O O . ARG A 1 88 ? 7.539 7.310 -6.342 1.00 45.19 88 ARG A O 1
ATOM 638 N N . ALA A 1 89 ? 9.703 7.764 -5.928 1.00 43.12 89 ALA A N 1
ATOM 639 C CA . ALA A 1 89 ? 10.006 6.443 -5.388 1.00 43.12 89 ALA A CA 1
ATOM 640 C C . ALA A 1 89 ? 9.092 6.135 -4.177 1.00 43.12 89 ALA A C 1
ATOM 642 O O . ALA A 1 89 ? 8.915 7.008 -3.317 1.00 43.12 89 ALA A O 1
ATOM 643 N N . PRO A 1 90 ? 8.506 4.927 -4.105 1.00 46.25 90 PRO A N 1
ATOM 644 C CA . PRO A 1 90 ? 7.504 4.576 -3.103 1.00 46.25 90 PRO A CA 1
ATOM 645 C C . PRO A 1 90 ? 8.092 4.530 -1.688 1.00 46.25 90 PRO A C 1
ATOM 647 O O . PRO A 1 90 ? 9.214 4.067 -1.466 1.00 46.25 90 PRO A O 1
ATOM 650 N N . LYS A 1 91 ? 7.299 4.956 -0.697 1.00 49.00 91 LYS A N 1
ATOM 651 C CA . LYS A 1 91 ? 7.559 4.658 0.718 1.00 49.00 91 LYS A CA 1
ATOM 652 C C . LYS A 1 91 ? 7.111 3.225 0.998 1.00 49.00 91 LYS A C 1
ATOM 654 O O . LYS A 1 91 ? 5.958 2.991 1.331 1.00 49.00 91 LYS A O 1
ATOM 659 N N . LEU A 1 92 ? 8.033 2.276 0.877 1.00 49.47 92 LEU A N 1
ATOM 660 C CA . LEU A 1 92 ? 7.809 0.896 1.306 1.00 49.47 92 LEU A CA 1
ATOM 661 C C . LEU A 1 92 ? 7.649 0.848 2.831 1.00 49.47 92 LEU A C 1
ATOM 663 O O . LEU A 1 92 ? 8.622 0.968 3.582 1.00 49.47 92 LEU A O 1
ATOM 667 N N . ILE A 1 93 ? 6.417 0.669 3.298 1.00 46.75 93 ILE A N 1
ATOM 668 C CA . ILE A 1 93 ? 6.135 0.289 4.682 1.00 46.75 93 ILE A CA 1
ATOM 669 C C . ILE A 1 93 ? 6.327 -1.228 4.768 1.00 46.75 93 ILE A C 1
ATOM 671 O O . ILE A 1 93 ? 5.399 -2.000 4.571 1.00 46.75 93 ILE A O 1
ATOM 675 N N . GLY A 1 94 ? 7.564 -1.660 5.008 1.00 44.00 94 GLY A N 1
ATOM 676 C CA . GLY A 1 94 ? 7.904 -3.084 5.072 1.00 44.00 94 GLY A CA 1
ATOM 677 C C . GLY A 1 94 ? 9.284 -3.344 4.495 1.00 44.00 94 GLY A C 1
ATOM 678 O O . GLY A 1 94 ? 9.431 -3.732 3.341 1.00 44.00 94 GLY A O 1
ATOM 679 N N . GLY A 1 95 ? 10.317 -3.060 5.287 1.00 49.97 95 GLY A N 1
ATOM 680 C CA . GLY A 1 95 ? 11.698 -3.272 4.879 1.00 49.97 95 GLY A CA 1
ATOM 681 C C . GLY A 1 95 ? 12.015 -4.745 4.617 1.00 49.97 95 GLY A C 1
ATOM 682 O O . GLY A 1 95 ? 11.700 -5.601 5.435 1.00 49.97 95 GLY A O 1
ATOM 683 N N . SER A 1 96 ? 12.684 -5.018 3.498 1.00 42.22 96 SER A N 1
ATOM 684 C CA . SER A 1 96 ? 13.988 -5.701 3.387 1.00 42.22 96 SER A CA 1
ATOM 685 C C . SER A 1 96 ? 14.100 -6.418 2.040 1.00 42.22 96 SER A C 1
ATOM 687 O O . SER A 1 96 ? 13.369 -7.352 1.736 1.00 42.22 96 SER A O 1
ATOM 689 N N . ILE A 1 97 ? 15.044 -5.958 1.220 1.00 38.69 97 ILE A N 1
ATOM 690 C CA . ILE A 1 97 ? 15.501 -6.673 0.030 1.00 38.69 97 ILE A CA 1
ATOM 691 C C . ILE A 1 97 ? 16.631 -7.601 0.495 1.00 38.69 97 ILE A C 1
ATOM 693 O O . ILE A 1 97 ? 17.676 -7.085 0.902 1.00 38.69 97 ILE A O 1
ATOM 697 N N . PRO A 1 98 ? 16.502 -8.936 0.437 1.00 37.34 98 PRO A N 1
ATOM 698 C CA . PRO A 1 98 ? 17.675 -9.788 0.364 1.00 37.34 98 PRO A CA 1
ATOM 699 C C . PRO A 1 98 ? 18.256 -9.710 -1.055 1.00 37.34 98 PRO A C 1
ATOM 701 O O . PRO A 1 98 ? 17.590 -9.996 -2.049 1.00 37.34 98 PRO A O 1
ATOM 704 N N . VAL A 1 99 ? 19.522 -9.304 -1.152 1.00 35.19 99 VAL A N 1
ATOM 705 C CA . VAL A 1 99 ? 20.324 -9.460 -2.369 1.00 35.19 99 VAL A CA 1
ATOM 706 C C . VAL A 1 99 ? 20.722 -10.933 -2.454 1.00 35.19 99 VAL A C 1
ATOM 708 O O . VAL A 1 99 ? 21.579 -11.381 -1.695 1.00 35.19 99 VAL A O 1
ATOM 711 N N . TYR A 1 100 ? 20.098 -11.700 -3.349 1.00 38.25 100 TYR A N 1
ATOM 712 C CA . TYR A 1 100 ? 20.564 -13.049 -3.668 1.00 38.25 100 TYR A CA 1
ATOM 713 C C . TYR A 1 100 ? 21.719 -12.968 -4.672 1.00 38.25 100 TYR A C 1
ATOM 715 O O . TYR A 1 100 ? 21.557 -12.488 -5.795 1.00 38.25 100 TYR A O 1
ATOM 723 N N . ASP A 1 101 ? 22.890 -13.441 -4.251 1.00 39.00 101 ASP A N 1
ATOM 724 C CA . ASP A 1 101 ? 24.070 -13.612 -5.093 1.00 39.00 101 ASP A CA 1
ATOM 725 C C . ASP A 1 101 ? 23.869 -14.808 -6.046 1.00 39.00 101 ASP A C 1
ATOM 727 O O . ASP A 1 101 ? 23.928 -15.969 -5.641 1.00 39.00 101 ASP A O 1
ATOM 731 N N . LEU A 1 102 ? 23.608 -14.529 -7.327 1.00 48.22 102 LEU A N 1
ATOM 732 C CA . LEU A 1 102 ? 23.446 -15.538 -8.385 1.00 48.22 102 LEU A CA 1
ATOM 733 C C . LEU A 1 102 ? 24.774 -16.162 -8.863 1.00 48.22 102 LEU A C 1
ATOM 735 O O . LEU A 1 102 ? 24.772 -16.933 -9.824 1.00 48.22 102 LEU A O 1
ATOM 739 N N . LYS A 1 103 ? 25.920 -15.846 -8.248 1.00 40.19 103 LYS A N 1
ATOM 740 C CA . LYS A 1 103 ? 27.232 -16.136 -8.849 1.00 40.19 103 LYS A CA 1
ATOM 741 C C . LYS A 1 103 ? 27.767 -17.558 -8.636 1.00 40.19 103 LYS A C 1
ATOM 743 O O . LYS A 1 103 ? 28.739 -17.912 -9.290 1.00 40.19 103 LYS A O 1
ATOM 748 N N . ASN A 1 104 ? 27.117 -18.393 -7.818 1.00 43.84 104 ASN A N 1
ATOM 749 C CA . ASN A 1 104 ? 27.567 -19.765 -7.521 1.00 43.84 104 ASN A CA 1
ATOM 750 C C . ASN A 1 104 ? 26.471 -20.831 -7.701 1.00 43.84 104 ASN A C 1
ATOM 752 O O . ASN A 1 104 ? 26.189 -21.612 -6.792 1.00 43.84 104 ASN A O 1
ATOM 756 N N . ARG A 1 105 ? 25.863 -20.915 -8.889 1.00 45.03 105 ARG A N 1
ATOM 757 C CA . ARG A 1 105 ? 25.088 -22.109 -9.260 1.00 45.03 105 ARG A CA 1
ATOM 758 C C . ARG A 1 105 ? 26.003 -23.074 -10.027 1.00 45.03 105 ARG A C 1
ATOM 760 O O . ARG A 1 105 ? 26.392 -22.730 -11.142 1.00 45.03 105 ARG A O 1
ATOM 767 N N . PRO A 1 106 ? 26.371 -24.252 -9.485 1.00 43.03 106 PRO A N 1
ATOM 768 C CA . PRO A 1 106 ? 26.994 -25.279 -10.309 1.00 43.03 106 PRO A CA 1
ATOM 769 C C . PRO A 1 106 ? 25.991 -25.709 -11.386 1.00 43.03 106 PRO A C 1
ATOM 771 O O . PRO A 1 106 ? 24.818 -25.962 -11.094 1.00 43.03 106 PRO A O 1
ATOM 774 N N . ALA A 1 107 ? 26.441 -25.728 -12.639 1.00 47.56 107 ALA A N 1
ATOM 775 C CA . ALA A 1 107 ? 25.669 -26.270 -13.747 1.00 47.56 107 ALA A CA 1
ATOM 776 C C . ALA A 1 107 ? 25.369 -27.754 -13.469 1.00 47.56 107 ALA A C 1
ATOM 778 O O . ALA A 1 107 ? 26.263 -28.462 -12.998 1.00 47.56 107 ALA A O 1
ATOM 779 N N . PRO A 1 108 ? 24.151 -28.257 -13.736 1.00 49.44 108 PRO A N 1
ATOM 780 C CA . PRO A 1 108 ? 23.923 -29.691 -13.733 1.00 49.44 108 PRO A CA 1
ATOM 781 C C . PRO A 1 108 ? 24.601 -30.284 -14.974 1.00 49.44 108 PRO A C 1
ATOM 783 O O . PRO A 1 108 ? 24.021 -30.349 -16.055 1.00 49.44 108 PRO A O 1
ATOM 786 N N . GLU A 1 109 ? 25.861 -30.677 -14.813 1.00 52.19 109 GLU A N 1
ATOM 787 C CA . GLU A 1 109 ? 26.530 -31.623 -15.697 1.00 52.19 109 GLU A CA 1
ATOM 788 C C . GLU A 1 109 ? 26.024 -33.029 -15.361 1.00 52.19 109 GLU A C 1
ATOM 790 O O . GLU A 1 109 ? 26.079 -33.459 -14.208 1.00 52.19 109 GLU A O 1
ATOM 795 N N . GLY A 1 110 ? 25.507 -33.746 -16.358 1.00 45.00 110 GLY A N 1
ATOM 796 C CA . GLY A 1 110 ? 25.086 -35.131 -16.174 1.00 45.00 110 GLY A CA 1
ATOM 797 C C . GLY A 1 110 ? 24.107 -35.611 -17.231 1.00 45.00 110 GLY A C 1
ATOM 798 O O . GLY A 1 110 ? 22.916 -35.762 -16.967 1.00 45.00 110 GLY A O 1
ATOM 799 N N . GLU A 1 111 ? 24.618 -35.886 -18.430 1.00 51.00 111 GLU A N 1
ATOM 800 C CA . GLU A 1 111 ? 23.982 -36.846 -19.327 1.00 51.00 111 GLU A CA 1
ATOM 801 C C . GLU A 1 111 ? 24.002 -38.244 -18.685 1.00 51.00 111 GLU A C 1
ATOM 803 O O . GLU A 1 111 ? 25.044 -38.708 -18.227 1.00 51.00 111 GLU A O 1
ATOM 808 N N . GLY A 1 112 ? 22.860 -38.938 -18.721 1.00 49.75 112 GLY A N 1
ATOM 809 C CA . GLY A 1 112 ? 22.813 -40.398 -18.609 1.00 49.75 112 GLY A CA 1
ATOM 810 C C . GLY A 1 112 ? 22.063 -40.960 -17.402 1.00 49.75 112 GLY A C 1
ATOM 811 O O . GLY A 1 112 ? 22.695 -41.394 -16.453 1.00 49.75 112 GLY A O 1
ATOM 812 N N . PHE A 1 113 ? 20.726 -41.026 -17.489 1.00 46.59 113 PHE A N 1
ATOM 813 C CA . PHE A 1 113 ? 19.892 -42.212 -17.196 1.00 46.59 113 PHE A CA 1
ATOM 814 C C . PHE A 1 113 ? 18.409 -41.837 -17.411 1.00 46.59 113 PHE A C 1
ATOM 816 O O . PHE A 1 113 ? 17.827 -41.107 -16.614 1.00 46.59 113 PHE A O 1
ATOM 823 N N . ARG A 1 114 ? 17.773 -42.301 -18.496 1.00 55.19 114 ARG A N 1
ATOM 824 C CA . ARG A 1 114 ? 16.313 -42.186 -18.692 1.00 55.19 114 ARG A CA 1
ATOM 825 C C . ARG A 1 114 ? 15.695 -43.589 -18.632 1.00 55.19 114 ARG A C 1
ATOM 827 O O . ARG A 1 114 ? 15.777 -44.293 -19.639 1.00 55.19 114 ARG A O 1
ATOM 834 N N . PRO A 1 115 ? 15.080 -44.027 -17.516 1.00 47.50 115 PRO A N 1
ATOM 835 C CA . PRO A 1 115 ? 14.156 -45.148 -17.571 1.00 47.50 115 PRO A CA 1
ATOM 836 C C . PRO A 1 115 ? 12.862 -44.667 -18.246 1.00 47.50 115 PRO A C 1
ATOM 838 O O . PRO A 1 115 ? 12.413 -43.539 -18.044 1.00 47.50 115 PRO A O 1
ATOM 841 N N . GLY A 1 116 ? 12.330 -45.495 -19.142 1.00 49.81 116 GLY A N 1
ATOM 842 C CA . GLY A 1 116 ? 11.247 -45.125 -20.046 1.00 49.81 116 GLY A CA 1
ATOM 843 C C . GLY A 1 116 ? 9.898 -44.880 -19.368 1.00 49.81 116 GLY A C 1
ATOM 844 O O . GLY A 1 116 ? 9.572 -45.487 -18.354 1.00 49.81 116 GLY A O 1
ATOM 845 N N . GLY A 1 117 ? 9.086 -44.047 -20.024 1.00 55.41 117 GLY A N 1
ATOM 846 C CA . GLY A 1 117 ? 7.634 -44.220 -20.049 1.00 55.41 117 GLY A CA 1
ATOM 847 C C . GLY A 1 117 ? 6.842 -43.788 -18.819 1.00 55.41 117 GLY A C 1
ATOM 848 O O . GLY A 1 117 ? 5.849 -44.440 -18.511 1.00 55.41 117 GLY A O 1
ATOM 849 N N . VAL A 1 118 ? 7.203 -42.689 -18.156 1.00 55.88 118 VAL A N 1
ATOM 850 C CA . VAL A 1 118 ? 6.201 -41.946 -17.372 1.00 55.88 118 VAL A CA 1
ATOM 851 C C . VAL A 1 118 ? 5.380 -41.105 -18.359 1.00 55.88 118 VAL A C 1
ATOM 853 O O . VAL A 1 118 ? 5.990 -40.395 -19.168 1.00 55.88 118 VAL A O 1
ATOM 856 N N . PRO A 1 119 ? 4.032 -41.178 -18.357 1.00 55.91 119 PRO A N 1
ATOM 857 C CA . PRO A 1 119 ? 3.211 -40.156 -18.996 1.00 55.91 119 PRO A CA 1
ATOM 858 C C . PRO A 1 119 ? 3.731 -38.799 -18.537 1.00 55.91 119 PRO A C 1
ATOM 860 O O . PRO A 1 119 ? 4.045 -38.652 -17.357 1.00 55.91 119 PRO A O 1
ATOM 863 N N . ALA A 1 120 ? 3.877 -37.844 -19.457 1.00 53.09 120 ALA A N 1
ATOM 864 C CA . ALA A 1 120 ? 4.169 -36.474 -19.076 1.00 53.09 120 ALA A CA 1
ATOM 865 C C . ALA A 1 120 ? 3.042 -36.031 -18.141 1.00 53.09 120 ALA A C 1
ATOM 867 O O . ALA A 1 120 ? 1.940 -35.725 -18.599 1.00 53.09 120 ALA A O 1
ATOM 868 N N . GLU A 1 121 ? 3.297 -36.085 -16.833 1.00 52.50 121 GLU A N 1
ATOM 869 C CA . GLU A 1 121 ? 2.487 -35.368 -15.870 1.00 52.50 121 GLU A CA 1
ATOM 870 C C . GLU A 1 121 ? 2.400 -33.939 -16.422 1.00 52.50 121 GLU A C 1
ATOM 872 O O . GLU A 1 121 ? 3.438 -33.389 -16.827 1.00 52.50 121 GLU A O 1
ATOM 877 N N . PRO A 1 122 ? 1.187 -33.369 -16.564 1.00 59.09 122 PRO A N 1
ATOM 878 C CA . PRO A 1 122 ? 1.066 -31.966 -16.935 1.00 59.09 122 PRO A CA 1
ATOM 879 C C . PRO A 1 122 ? 2.003 -31.193 -16.009 1.00 59.09 122 PRO A C 1
ATOM 881 O O . PRO A 1 122 ? 2.077 -31.572 -14.835 1.00 59.09 122 PRO A O 1
ATOM 884 N N . PRO A 1 123 ? 2.765 -30.200 -16.510 1.00 52.94 123 PRO A N 1
ATOM 885 C CA . PRO A 1 123 ? 3.692 -29.460 -15.673 1.00 52.94 123 PRO A CA 1
ATOM 886 C C . PRO A 1 123 ? 2.943 -29.086 -14.404 1.00 52.94 123 PRO A C 1
ATOM 888 O O . PRO A 1 123 ? 1.949 -28.364 -14.475 1.00 52.94 123 PRO A O 1
ATOM 891 N N . MET A 1 124 ? 3.340 -29.663 -13.267 1.00 43.97 124 MET A N 1
ATOM 892 C CA . MET A 1 124 ? 2.903 -29.144 -11.989 1.00 43.97 124 MET A CA 1
ATOM 893 C C . MET A 1 124 ? 3.488 -27.741 -11.977 1.00 43.97 124 MET A C 1
ATOM 895 O O . MET A 1 124 ? 4.684 -27.572 -11.739 1.00 43.97 124 MET A O 1
ATOM 899 N N . GLU A 1 125 ? 2.681 -26.755 -12.372 1.00 48.28 125 GLU A N 1
ATOM 900 C CA . GLU A 1 125 ? 2.929 -25.362 -12.061 1.00 48.28 125 GLU A CA 1
ATOM 901 C C . GLU A 1 125 ? 3.107 -25.364 -10.553 1.00 48.28 125 GLU A C 1
ATOM 903 O O . GLU A 1 125 ? 2.150 -25.548 -9.799 1.00 48.28 125 GLU A O 1
ATOM 908 N N . LEU A 1 126 ? 4.369 -25.325 -10.114 1.00 47.03 126 LEU A N 1
ATOM 909 C CA . LEU A 1 126 ? 4.677 -25.124 -8.713 1.00 47.03 126 LEU A CA 1
ATOM 910 C C . LEU A 1 126 ? 3.838 -23.917 -8.307 1.00 47.03 126 LEU A C 1
ATOM 912 O O . LEU A 1 126 ? 3.922 -22.910 -9.024 1.00 47.03 126 LEU A O 1
ATOM 916 N N . PRO A 1 127 ? 3.020 -24.016 -7.241 1.00 53.59 127 PRO A N 1
ATOM 917 C CA . PRO A 1 127 ? 2.343 -22.853 -6.705 1.00 53.59 127 PRO A CA 1
ATOM 918 C C . PRO A 1 127 ? 3.396 -21.764 -6.627 1.00 53.59 127 PRO A C 1
ATOM 920 O O . PRO A 1 127 ? 4.449 -21.958 -6.017 1.00 53.59 127 PRO A O 1
ATOM 923 N N . SER A 1 128 ? 3.195 -20.688 -7.374 1.00 66.12 128 SER A N 1
ATOM 924 C CA . SER A 1 128 ? 4.091 -19.558 -7.302 1.00 66.12 128 SER A CA 1
ATOM 925 C C . SER A 1 128 ? 3.942 -19.045 -5.878 1.00 66.12 128 SER A C 1
ATOM 927 O O . SER A 1 128 ? 2.912 -18.480 -5.518 1.00 66.12 128 SER A O 1
ATOM 929 N N . ASP A 1 129 ? 4.926 -19.371 -5.032 1.00 83.94 129 ASP A N 1
ATOM 930 C CA . ASP A 1 129 ? 4.882 -19.063 -3.606 1.00 83.94 129 ASP A CA 1
ATOM 931 C C 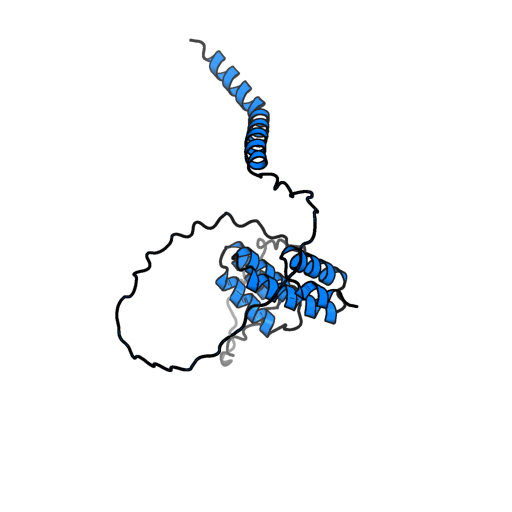. ASP A 1 129 ? 4.475 -17.595 -3.439 1.00 83.94 129 ASP A C 1
ATOM 933 O O . ASP A 1 129 ? 4.985 -16.744 -4.172 1.00 83.94 129 ASP A O 1
ATOM 937 N N . ARG A 1 130 ? 3.570 -17.283 -2.497 1.00 88.62 130 ARG A N 1
ATOM 938 C CA . ARG A 1 130 ? 3.051 -15.918 -2.242 1.00 88.62 130 ARG A CA 1
ATOM 939 C C . ARG A 1 130 ? 4.119 -14.837 -2.409 1.00 88.62 130 ARG A C 1
ATOM 941 O O . ARG A 1 130 ? 3.898 -13.806 -3.035 1.00 88.62 130 ARG A O 1
ATOM 948 N N . GLU A 1 131 ? 5.287 -15.083 -1.826 1.00 88.69 131 GLU A N 1
ATOM 949 C CA . GLU A 1 131 ? 6.426 -14.170 -1.849 1.00 88.69 131 GLU A CA 1
ATOM 950 C C . GLU A 1 131 ? 7.014 -13.974 -3.257 1.00 88.69 131 GLU A C 1
ATOM 952 O O . GLU A 1 131 ? 7.364 -12.859 -3.631 1.00 88.69 131 GLU A O 1
ATOM 957 N N . SER A 1 132 ? 7.077 -15.028 -4.072 1.00 91.19 132 SER A N 1
ATOM 958 C CA . SER A 1 132 ? 7.499 -14.949 -5.474 1.00 91.19 132 SER A CA 1
ATOM 959 C C . SER A 1 132 ? 6.545 -14.086 -6.303 1.00 91.19 132 SER A C 1
ATOM 961 O O . SER A 1 132 ? 6.996 -13.206 -7.041 1.00 91.19 132 SER A O 1
ATOM 963 N N . LEU A 1 133 ? 5.232 -14.275 -6.131 1.00 92.06 133 LEU A N 1
ATOM 964 C CA . LEU A 1 133 ? 4.214 -13.437 -6.772 1.00 92.06 133 LEU A CA 1
ATOM 965 C C . LEU A 1 133 ? 4.331 -11.977 -6.321 1.00 92.06 133 LEU A C 1
ATOM 967 O O . LEU A 1 133 ? 4.345 -11.070 -7.152 1.00 92.06 133 LEU A O 1
ATOM 971 N N . LEU A 1 134 ? 4.512 -11.742 -5.021 1.00 93.62 134 LEU A N 1
ATOM 972 C CA . LEU A 1 134 ? 4.666 -10.396 -4.472 1.00 93.62 134 LEU A CA 1
ATOM 973 C C . LEU A 1 134 ? 5.914 -9.689 -5.022 1.00 93.62 134 LEU A C 1
ATOM 975 O O . LEU A 1 134 ? 5.868 -8.515 -5.395 1.00 93.62 134 LEU A O 1
ATOM 979 N N . GLN A 1 135 ? 7.035 -10.402 -5.126 1.00 93.75 135 GLN A N 1
ATOM 980 C CA . GLN A 1 135 ? 8.258 -9.874 -5.731 1.00 93.75 135 GLN A CA 1
ATOM 981 C C . GLN A 1 135 ? 8.093 -9.588 -7.225 1.00 93.75 135 GLN A C 1
ATOM 983 O O . GLN A 1 135 ? 8.656 -8.607 -7.719 1.00 93.75 135 GLN A O 1
ATOM 988 N N . ASN A 1 136 ? 7.327 -10.412 -7.944 1.00 93.75 136 ASN A N 1
ATOM 989 C CA . ASN A 1 136 ? 6.996 -10.167 -9.343 1.00 93.75 136 ASN A CA 1
ATOM 990 C C . ASN A 1 136 ? 6.179 -8.872 -9.497 1.00 93.75 136 ASN A C 1
ATOM 992 O O . ASN A 1 136 ? 6.595 -7.978 -10.234 1.00 93.75 136 ASN A O 1
ATOM 996 N N . ALA A 1 137 ? 5.100 -8.716 -8.722 1.00 95.38 137 ALA A N 1
ATOM 997 C CA . ALA A 1 137 ? 4.260 -7.516 -8.739 1.00 95.38 137 ALA A CA 1
ATOM 998 C C . ALA A 1 137 ? 5.067 -6.243 -8.439 1.00 95.38 137 ALA A C 1
ATOM 1000 O O . ALA A 1 137 ? 5.014 -5.263 -9.184 1.00 95.38 137 ALA A O 1
ATOM 1001 N N . ARG A 1 138 ? 5.902 -6.274 -7.392 1.00 95.12 138 ARG A N 1
ATOM 1002 C CA . ARG A 1 138 ? 6.777 -5.147 -7.030 1.00 95.12 138 ARG A CA 1
ATOM 1003 C C . ARG A 1 138 ? 7.771 -4.812 -8.138 1.00 95.12 138 ARG A C 1
ATOM 1005 O O . ARG A 1 138 ? 7.996 -3.638 -8.419 1.00 95.12 138 ARG A O 1
ATOM 1012 N N . ARG A 1 139 ? 8.355 -5.817 -8.795 1.00 96.31 139 ARG A N 1
ATOM 1013 C CA . ARG A 1 139 ? 9.270 -5.594 -9.923 1.00 96.31 139 ARG A CA 1
ATOM 1014 C C . ARG A 1 139 ? 8.553 -4.940 -11.101 1.00 96.31 139 ARG A C 1
ATOM 1016 O O . ARG A 1 139 ? 9.090 -3.992 -11.666 1.00 96.31 139 ARG A O 1
ATOM 1023 N N . ALA A 1 140 ? 7.359 -5.419 -11.447 1.00 94.69 140 ALA A N 1
ATOM 1024 C CA . ALA A 1 140 ? 6.535 -4.813 -12.487 1.00 94.69 140 ALA A CA 1
ATOM 1025 C C . ALA A 1 140 ? 6.227 -3.342 -12.154 1.00 94.69 140 ALA A C 1
ATOM 1027 O O . ALA A 1 140 ? 6.480 -2.462 -12.976 1.00 94.69 140 ALA A O 1
ATOM 1028 N N . PHE A 1 141 ? 5.826 -3.056 -10.910 1.00 95.25 141 PHE A N 1
ATOM 1029 C CA . PHE A 1 141 ? 5.585 -1.692 -10.432 1.00 95.25 141 PHE A CA 1
ATOM 1030 C C . PHE A 1 141 ? 6.817 -0.788 -10.585 1.00 95.25 141 PHE A C 1
ATOM 1032 O O . PHE A 1 141 ? 6.724 0.313 -11.122 1.00 95.25 141 PHE A O 1
ATOM 1039 N N . TRP A 1 142 ? 7.995 -1.265 -10.176 1.00 93.00 142 TRP A N 1
ATOM 1040 C CA . TRP A 1 142 ? 9.245 -0.499 -10.256 1.00 93.00 142 TRP A CA 1
ATOM 1041 C C . TRP A 1 142 ? 9.697 -0.233 -11.693 1.00 93.00 142 TRP A C 1
ATOM 1043 O O . TRP A 1 142 ? 10.366 0.764 -11.955 1.00 93.00 142 TRP A O 1
ATOM 1053 N N . ASN A 1 143 ? 9.305 -1.100 -12.624 1.00 94.88 143 ASN A N 1
ATOM 1054 C CA . ASN A 1 143 ? 9.555 -0.930 -14.050 1.00 94.88 143 ASN A CA 1
ATOM 1055 C C . ASN A 1 143 ? 8.491 -0.060 -14.747 1.00 94.88 143 ASN A C 1
ATOM 1057 O O . ASN A 1 143 ? 8.544 0.086 -15.967 1.00 94.88 143 ASN A O 1
ATOM 1061 N N . GLY A 1 144 ? 7.518 0.491 -14.008 1.00 93.25 144 GLY A N 1
ATOM 1062 C CA . GLY A 1 144 ? 6.401 1.262 -14.564 1.00 93.25 144 GLY A CA 1
ATOM 1063 C C . GLY A 1 144 ? 5.371 0.414 -15.315 1.00 93.25 144 GLY A C 1
ATOM 1064 O O . GLY A 1 144 ? 4.557 0.954 -16.056 1.00 93.25 144 GLY A O 1
ATOM 1065 N N . GLN A 1 145 ? 5.408 -0.909 -15.148 1.00 96.75 145 GLN A N 1
ATOM 1066 C CA . GLN A 1 145 ? 4.467 -1.854 -15.751 1.00 96.75 145 GLN A CA 1
ATOM 1067 C C . GLN A 1 145 ? 3.254 -2.000 -14.826 1.00 96.75 145 GLN A C 1
ATOM 1069 O O . GLN A 1 145 ? 3.078 -3.026 -14.166 1.00 96.75 145 GLN A O 1
ATOM 1074 N N . PHE A 1 146 ? 2.466 -0.932 -14.716 1.00 93.88 146 PHE A N 1
ATOM 1075 C CA . PHE A 1 146 ? 1.422 -0.816 -13.702 1.00 93.88 146 PHE A CA 1
ATOM 1076 C C . PHE A 1 146 ? 0.305 -1.846 -13.871 1.00 93.88 146 PHE A C 1
ATOM 1078 O O . PHE A 1 146 ? -0.068 -2.494 -12.900 1.00 93.88 146 PHE A O 1
ATOM 1085 N N . GLU A 1 147 ? -0.146 -2.086 -15.099 1.00 95.06 147 GLU A N 1
ATOM 1086 C CA . GLU A 1 147 ? -1.206 -3.051 -15.407 1.00 95.06 147 GLU A CA 1
ATOM 1087 C C . GLU A 1 147 ? -0.761 -4.489 -15.103 1.00 95.06 147 GLU A C 1
ATOM 1089 O O . GLU A 1 147 ? -1.535 -5.308 -14.609 1.00 95.06 147 GLU A O 1
ATOM 1094 N N . ALA A 1 148 ? 0.516 -4.800 -15.354 1.00 95.38 148 ALA A N 1
ATOM 1095 C CA . ALA A 1 148 ? 1.085 -6.100 -15.013 1.00 95.38 148 ALA A CA 1
ATOM 1096 C C . ALA A 1 148 ? 1.206 -6.280 -13.493 1.00 95.38 148 ALA A C 1
ATOM 1098 O O . ALA A 1 148 ? 0.941 -7.365 -12.981 1.00 95.38 148 ALA A O 1
ATOM 1099 N N . ALA A 1 149 ? 1.587 -5.226 -12.764 1.00 97.50 149 ALA A N 1
ATOM 1100 C CA . ALA A 1 149 ? 1.622 -5.254 -11.306 1.00 97.50 149 ALA A CA 1
ATOM 1101 C C . ALA A 1 149 ? 0.217 -5.439 -10.716 1.00 97.50 149 ALA A C 1
ATOM 1103 O O . ALA A 1 149 ? 0.040 -6.258 -9.817 1.00 97.50 149 ALA A O 1
ATOM 1104 N N . GLU A 1 150 ? -0.775 -4.722 -11.250 1.00 97.69 150 GLU A N 1
ATOM 1105 C CA . GLU A 1 150 ? -2.173 -4.810 -10.828 1.00 97.69 150 GLU A CA 1
ATOM 1106 C C . GLU A 1 150 ? -2.710 -6.231 -10.993 1.00 97.69 150 GLU A C 1
ATOM 1108 O O . GLU A 1 150 ? -3.228 -6.791 -10.031 1.00 97.69 150 GLU A O 1
ATOM 1113 N N . ALA A 1 151 ? -2.514 -6.847 -12.164 1.00 97.44 151 ALA A N 1
ATOM 1114 C CA . ALA A 1 151 ? -2.953 -8.217 -12.420 1.00 97.44 151 ALA A CA 1
ATOM 1115 C C . ALA A 1 151 ? -2.404 -9.203 -11.373 1.00 97.44 151 ALA A C 1
ATOM 1117 O O . ALA A 1 151 ? -3.159 -9.981 -10.795 1.00 97.44 151 ALA A O 1
ATOM 1118 N N . VAL A 1 152 ? -1.109 -9.109 -11.050 1.00 96.62 152 VAL A N 1
ATOM 1119 C CA . VAL A 1 152 ? -0.489 -9.993 -10.051 1.00 96.62 152 VAL A CA 1
ATOM 1120 C C . VAL A 1 152 ? -0.997 -9.700 -8.634 1.00 96.62 152 VAL A C 1
ATOM 1122 O O . VAL A 1 152 ? -1.189 -10.632 -7.853 1.00 96.62 152 VAL A O 1
ATOM 1125 N N . TYR A 1 153 ? -1.245 -8.435 -8.273 1.00 97.56 153 TYR A N 1
ATOM 1126 C CA . TYR A 1 153 ? -1.864 -8.115 -6.982 1.00 97.56 153 TYR A CA 1
ATOM 1127 C C . TYR A 1 153 ? -3.299 -8.639 -6.881 1.00 97.56 153 TYR A C 1
ATOM 1129 O O . TYR A 1 153 ? -3.676 -9.137 -5.823 1.00 97.56 153 TYR A O 1
ATOM 1137 N N . MET A 1 154 ? -4.081 -8.596 -7.961 1.00 97.31 154 MET A N 1
ATOM 1138 C CA . MET A 1 154 ? -5.430 -9.170 -7.987 1.00 97.31 154 MET A CA 1
ATOM 1139 C C . MET A 1 154 ? -5.401 -10.695 -7.828 1.00 97.31 154 MET A C 1
ATOM 1141 O O . MET A 1 154 ? -6.179 -11.239 -7.042 1.00 97.31 154 MET A O 1
ATOM 1145 N N . ASP A 1 155 ? -4.454 -11.379 -8.476 1.00 95.56 155 ASP A N 1
ATOM 1146 C CA . ASP A 1 155 ? -4.241 -12.821 -8.293 1.00 95.56 155 ASP A CA 1
ATOM 1147 C C . ASP A 1 155 ? -3.831 -13.162 -6.852 1.00 95.56 155 ASP A C 1
ATOM 1149 O O . ASP A 1 155 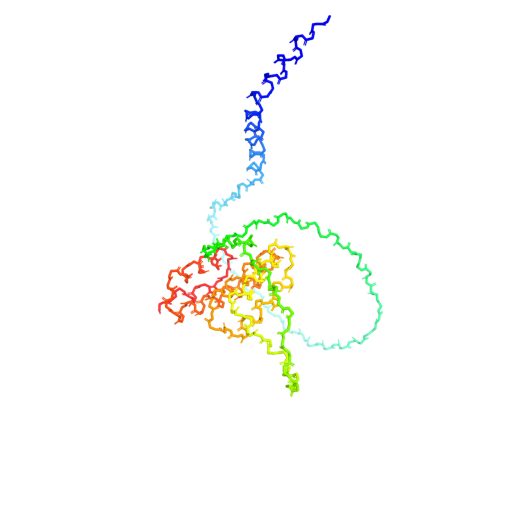? -4.265 -14.170 -6.288 1.00 95.56 155 ASP A O 1
ATOM 1153 N N . LEU A 1 156 ? -3.004 -12.317 -6.228 1.00 95.81 156 LEU A N 1
ATOM 1154 C CA . LEU A 1 156 ? -2.628 -12.447 -4.821 1.00 95.81 156 LEU A CA 1
ATOM 1155 C C . LEU A 1 156 ? -3.823 -12.231 -3.887 1.00 95.81 156 LEU A C 1
ATOM 1157 O O . LEU A 1 156 ? -3.982 -12.993 -2.938 1.00 95.81 156 LEU A O 1
ATOM 1161 N N . ILE A 1 157 ? -4.682 -11.245 -4.154 1.00 96.50 157 ILE A N 1
ATOM 1162 C CA . ILE A 1 157 ? -5.903 -10.995 -3.372 1.00 96.5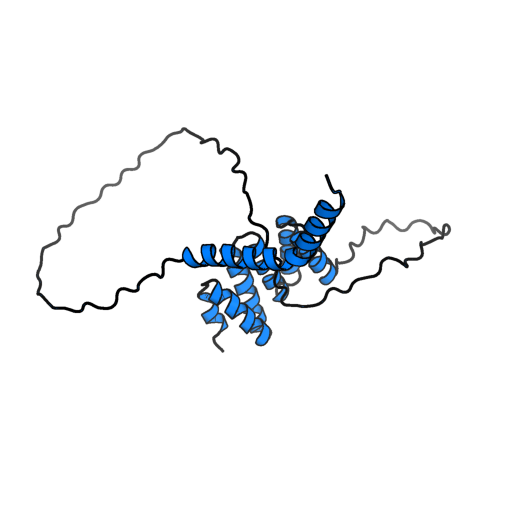0 157 ILE A CA 1
ATOM 1163 C C . ILE A 1 157 ? -6.870 -12.176 -3.480 1.00 96.50 157 ILE A C 1
ATOM 1165 O O . ILE A 1 157 ? -7.457 -12.579 -2.478 1.00 96.50 157 ILE A O 1
ATOM 1169 N N . ALA A 1 158 ? -7.017 -12.762 -4.671 1.00 95.50 158 ALA A N 1
ATOM 1170 C CA . ALA A 1 158 ? -7.871 -13.929 -4.872 1.00 95.50 158 ALA A CA 1
ATOM 1171 C C . ALA A 1 158 ? -7.402 -15.144 -4.050 1.00 95.50 158 ALA A C 1
ATOM 1173 O O . ALA A 1 158 ? -8.227 -15.917 -3.562 1.00 95.50 158 ALA A O 1
ATOM 1174 N N . GLN A 1 159 ? -6.087 -15.302 -3.875 1.00 94.62 159 GLN A N 1
ATOM 1175 C CA . GLN A 1 159 ? -5.489 -16.402 -3.113 1.00 94.62 159 GLN A CA 1
ATOM 1176 C C . GLN A 1 159 ? -5.394 -16.120 -1.607 1.00 94.62 159 GLN A C 1
ATOM 1178 O O . GLN A 1 159 ? -5.514 -17.040 -0.798 1.00 94.62 159 GLN A O 1
ATOM 1183 N N . TYR A 1 160 ? -5.193 -14.859 -1.225 1.00 94.62 160 TYR A N 1
ATOM 1184 C CA . TYR A 1 160 ? -4.966 -14.421 0.153 1.00 94.62 160 TYR A CA 1
ATOM 1185 C C . TYR A 1 160 ? -5.908 -13.261 0.516 1.00 94.62 160 TYR A C 1
ATOM 1187 O O . TYR A 1 160 ? -5.455 -12.148 0.793 1.00 94.62 160 TYR A O 1
ATOM 1195 N N . PRO A 1 161 ? -7.232 -13.500 0.544 1.00 96.00 161 PRO A N 1
ATOM 1196 C CA . PRO A 1 161 ? -8.224 -12.435 0.665 1.00 96.00 161 PRO A CA 1
ATOM 1197 C C . PRO A 1 161 ? -8.207 -11.712 2.012 1.00 96.00 161 PRO A C 1
ATOM 1199 O O . PRO A 1 161 ? -8.771 -10.627 2.091 1.00 96.00 161 PRO A O 1
ATOM 1202 N N . ASP A 1 162 ? -7.569 -12.269 3.044 1.00 95.31 162 ASP A N 1
ATOM 1203 C CA . ASP A 1 162 ? -7.464 -11.681 4.388 1.00 95.31 162 ASP A CA 1
ATOM 1204 C C . ASP A 1 162 ? -6.138 -10.939 4.626 1.00 95.31 162 ASP A C 1
ATOM 1206 O O . ASP A 1 162 ? -5.942 -10.309 5.668 1.00 95.31 162 ASP A O 1
ATOM 1210 N N . ASP A 1 163 ? -5.212 -10.994 3.668 1.00 94.88 163 ASP A N 1
ATOM 1211 C CA . ASP A 1 163 ? -3.881 -10.419 3.810 1.00 94.88 163 ASP A CA 1
ATOM 1212 C C . ASP A 1 163 ? -3.893 -8.916 3.529 1.00 94.88 163 ASP A C 1
ATOM 1214 O O . ASP A 1 163 ? -3.887 -8.459 2.385 1.00 94.88 163 ASP A O 1
ATOM 1218 N N . ALA A 1 164 ? -3.887 -8.129 4.601 1.00 96.69 164 ALA A N 1
ATOM 1219 C CA . ALA A 1 164 ? -3.902 -6.679 4.513 1.00 96.69 164 ALA A CA 1
ATOM 1220 C C . ALA A 1 164 ? -2.710 -6.073 3.759 1.00 96.69 164 ALA A C 1
ATOM 1222 O O . ALA A 1 164 ? -2.852 -4.993 3.182 1.00 96.69 164 ALA A O 1
ATOM 1223 N N . ASP A 1 165 ? -1.542 -6.724 3.781 1.00 95.69 165 ASP A N 1
ATOM 1224 C CA . ASP A 1 165 ? -0.341 -6.151 3.176 1.00 95.69 165 ASP A CA 1
ATOM 1225 C C . ASP A 1 165 ? -0.504 -6.083 1.649 1.00 95.69 165 ASP A C 1
ATOM 1227 O O . ASP A 1 165 ? -0.084 -5.105 1.035 1.00 95.69 165 ASP A O 1
ATOM 1231 N N . ILE A 1 166 ? -1.200 -7.050 1.039 1.00 97.19 166 ILE A N 1
ATOM 1232 C CA . ILE A 1 166 ? -1.452 -7.070 -0.412 1.00 97.19 166 ILE A CA 1
ATOM 1233 C C . ILE A 1 166 ? -2.346 -5.892 -0.829 1.00 97.19 166 ILE A C 1
ATOM 1235 O O . ILE A 1 166 ? -2.056 -5.216 -1.815 1.00 97.19 166 ILE A O 1
ATOM 1239 N N . PHE A 1 167 ? -3.383 -5.583 -0.047 1.00 98.12 167 PHE A N 1
ATOM 1240 C CA . PHE A 1 167 ? -4.240 -4.416 -0.287 1.00 98.12 167 PHE A CA 1
ATOM 1241 C C . PHE A 1 167 ? -3.487 -3.093 -0.100 1.00 98.12 167 PHE A C 1
ATOM 1243 O O . PHE A 1 167 ? -3.682 -2.155 -0.870 1.00 98.12 167 PHE A O 1
ATOM 1250 N N . GLY A 1 168 ? -2.583 -3.017 0.883 1.00 97.62 168 GLY A N 1
ATOM 1251 C CA . GLY A 1 168 ? -1.720 -1.848 1.067 1.00 97.62 168 GLY A CA 1
ATOM 1252 C C . GLY A 1 168 ? -0.778 -1.617 -0.120 1.00 97.62 168 GLY A C 1
ATOM 1253 O O . GLY A 1 168 ? -0.597 -0.481 -0.554 1.00 97.62 168 GLY A O 1
ATOM 1254 N N . GLU A 1 169 ? -0.214 -2.686 -0.683 1.00 97.56 169 GLU A N 1
ATOM 1255 C CA . GLU A 1 169 ? 0.637 -2.607 -1.875 1.00 97.56 169 GLU A CA 1
ATOM 1256 C C . GLU A 1 169 ? -0.150 -2.225 -3.135 1.00 97.56 169 GLU A C 1
ATOM 1258 O O . GLU A 1 169 ? 0.335 -1.431 -3.943 1.00 97.56 169 GLU A O 1
ATOM 1263 N N . LEU A 1 170 ? -1.387 -2.712 -3.273 1.00 98.06 170 LEU A N 1
ATOM 1264 C CA . LEU A 1 170 ? -2.297 -2.285 -4.336 1.00 98.06 170 LEU A CA 1
ATOM 1265 C C . LEU A 1 170 ? -2.658 -0.791 -4.209 1.00 98.06 170 LEU A C 1
ATOM 1267 O O . LEU A 1 170 ? -2.670 -0.070 -5.204 1.00 98.06 170 LEU A O 1
ATOM 1271 N N . GLY A 1 171 ? -2.863 -0.290 -2.987 1.00 97.88 171 GLY A N 1
ATOM 1272 C CA . GLY A 1 171 ? -3.053 1.143 -2.736 1.00 97.88 171 GLY A CA 1
ATOM 1273 C C . GLY A 1 171 ? -1.851 1.983 -3.176 1.00 97.88 171 GLY A C 1
ATOM 1274 O O . GLY A 1 171 ? -2.014 2.983 -3.876 1.00 97.88 171 GLY A O 1
ATOM 1275 N N . ASN A 1 172 ? -0.633 1.535 -2.851 1.00 96.62 172 ASN A N 1
ATOM 1276 C CA . ASN A 1 172 ? 0.604 2.180 -3.307 1.00 96.62 172 ASN A CA 1
ATOM 1277 C C . ASN A 1 172 ? 0.735 2.174 -4.840 1.00 96.62 172 ASN A C 1
ATOM 1279 O O . ASN A 1 172 ? 1.201 3.157 -5.422 1.00 96.62 172 ASN A O 1
ATOM 1283 N N . LEU A 1 173 ? 0.339 1.075 -5.494 1.00 97.56 173 LEU A N 1
ATOM 1284 C CA . LEU A 1 173 ? 0.316 0.970 -6.952 1.00 97.56 173 LEU A CA 1
ATOM 1285 C C . LEU A 1 173 ? -0.609 2.035 -7.556 1.00 97.56 173 LEU A C 1
ATOM 1287 O O . LEU A 1 173 ? -0.171 2.802 -8.415 1.00 97.56 173 LEU A O 1
ATOM 1291 N N . TYR A 1 174 ? -1.845 2.137 -7.064 1.00 98.12 174 TYR A N 1
ATOM 1292 C CA . TYR A 1 174 ? -2.814 3.116 -7.555 1.00 98.12 174 TYR A CA 1
ATOM 1293 C C . TYR A 1 174 ? -2.404 4.566 -7.270 1.00 98.12 174 TYR A C 1
ATOM 1295 O O . TYR A 1 174 ? -2.606 5.428 -8.128 1.00 98.12 174 TYR A O 1
ATOM 1303 N N . GLU A 1 175 ? -1.751 4.857 -6.137 1.00 94.88 175 GLU A N 1
ATOM 1304 C CA . GLU A 1 175 ? -1.122 6.171 -5.927 1.00 94.88 175 GLU A CA 1
ATOM 1305 C C . GLU A 1 175 ? -0.056 6.459 -6.992 1.00 94.88 175 GLU A C 1
ATOM 1307 O O . GLU A 1 175 ? -0.010 7.563 -7.540 1.00 94.88 175 GLU A O 1
ATOM 1312 N N . GLY A 1 176 ? 0.775 5.465 -7.323 1.00 92.38 176 GLY A N 1
ATOM 1313 C CA . GLY A 1 176 ? 1.788 5.568 -8.376 1.00 92.38 176 GLY A CA 1
ATOM 1314 C C . GLY A 1 176 ? 1.202 5.822 -9.768 1.00 92.38 176 GLY A C 1
ATOM 1315 O O . GLY A 1 176 ? 1.812 6.532 -10.567 1.00 92.38 176 GLY A O 1
ATOM 1316 N N . MET A 1 177 ? -0.001 5.307 -10.031 1.00 94.44 177 MET A N 1
ATOM 1317 C CA . MET A 1 177 ? -0.768 5.544 -11.261 1.00 94.44 177 MET A CA 1
ATOM 1318 C C . MET A 1 177 ? -1.540 6.876 -11.254 1.00 94.44 177 MET A C 1
ATOM 1320 O O . MET A 1 177 ? -2.107 7.262 -12.274 1.00 94.44 177 MET A O 1
ATOM 1324 N N . GLY A 1 178 ? -1.597 7.582 -10.119 1.00 94.62 178 GLY A N 1
ATOM 1325 C CA . GLY A 1 178 ? -2.418 8.786 -9.950 1.00 94.62 178 GLY A CA 1
ATOM 1326 C C . GLY A 1 178 ? -3.920 8.510 -9.798 1.00 94.62 178 GLY A C 1
ATOM 1327 O O . GLY A 1 178 ? -4.727 9.433 -9.900 1.00 94.62 178 GLY A O 1
ATOM 1328 N N . GLN A 1 179 ? -4.311 7.262 -9.537 1.00 96.94 179 GLN A N 1
ATOM 1329 C CA . GLN A 1 179 ? -5.698 6.828 -9.362 1.00 96.94 179 GLN A CA 1
ATOM 1330 C C . GLN A 1 179 ? -6.109 6.930 -7.886 1.00 96.94 179 GLN A C 1
ATOM 1332 O O . GLN A 1 179 ? -6.221 5.937 -7.171 1.00 96.94 179 GLN A O 1
ATOM 1337 N N . ALA A 1 180 ? -6.312 8.163 -7.417 1.00 95.50 180 ALA A N 1
ATOM 1338 C CA . ALA A 1 180 ? -6.525 8.457 -5.998 1.00 95.50 180 ALA A CA 1
ATOM 1339 C C . ALA A 1 180 ? -7.740 7.744 -5.374 1.00 95.50 180 ALA A C 1
ATOM 1341 O O . ALA A 1 180 ? -7.660 7.330 -4.220 1.00 95.50 180 ALA A O 1
ATOM 1342 N N . ASP A 1 181 ? -8.842 7.588 -6.112 1.00 97.44 181 ASP A N 1
ATOM 1343 C CA . ASP A 1 181 ? -10.049 6.930 -5.592 1.00 97.44 181 ASP A CA 1
ATOM 1344 C C . ASP A 1 181 ? -9.812 5.430 -5.365 1.00 97.44 181 ASP A C 1
ATOM 1346 O O . ASP A 1 181 ? -10.085 4.915 -4.282 1.00 97.44 181 ASP A O 1
ATOM 1350 N N . LEU A 1 182 ? -9.182 4.753 -6.331 1.00 97.62 182 LEU A N 1
ATOM 1351 C CA . LEU A 1 182 ? -8.824 3.336 -6.212 1.00 97.62 182 LEU A CA 1
ATOM 1352 C C . LEU A 1 182 ? -7.781 3.097 -5.113 1.00 97.62 182 LEU A C 1
ATOM 1354 O O . LEU A 1 182 ? -7.870 2.117 -4.374 1.00 97.62 182 LEU A O 1
ATOM 1358 N N . ALA A 1 183 ? -6.824 4.015 -4.950 1.00 98.38 183 ALA A N 1
ATOM 1359 C CA . ALA A 1 183 ? -5.855 3.944 -3.860 1.00 98.38 183 ALA A CA 1
ATOM 1360 C C . ALA A 1 183 ? -6.543 3.987 -2.488 1.00 98.38 183 ALA A C 1
ATOM 1362 O O . ALA A 1 183 ? -6.230 3.183 -1.610 1.00 98.38 183 ALA A O 1
ATOM 1363 N N . ARG A 1 184 ? -7.511 4.895 -2.311 1.00 98.44 184 ARG A N 1
ATOM 1364 C CA . ARG A 1 184 ? -8.305 5.007 -1.078 1.00 98.44 184 ARG A CA 1
ATOM 1365 C C . ARG A 1 184 ? -9.103 3.741 -0.801 1.00 98.44 184 ARG A C 1
ATOM 1367 O O . ARG A 1 184 ? -9.088 3.269 0.331 1.00 98.44 184 ARG A O 1
ATOM 1374 N N . ASP A 1 185 ? -9.749 3.177 -1.818 1.00 98.44 185 ASP A N 1
ATOM 1375 C CA . ASP A 1 185 ? -10.489 1.919 -1.685 1.00 98.44 185 ASP A CA 1
ATOM 1376 C C . ASP A 1 185 ? -9.570 0.777 -1.237 1.00 98.44 185 ASP A C 1
ATOM 1378 O O . ASP A 1 185 ? -9.857 0.101 -0.248 1.00 98.44 185 ASP A O 1
ATOM 1382 N N . ALA A 1 186 ? -8.414 0.618 -1.884 1.00 98.31 186 ALA A N 1
ATOM 1383 C CA . ALA A 1 186 ? -7.444 -0.411 -1.522 1.00 98.31 186 ALA A CA 1
ATOM 1384 C C . ALA A 1 186 ? -6.880 -0.217 -0.100 1.00 98.31 186 ALA A C 1
ATOM 1386 O O . ALA A 1 186 ? -6.821 -1.167 0.684 1.00 98.31 186 ALA A O 1
ATOM 1387 N N . PHE A 1 187 ? -6.528 1.012 0.290 1.00 98.44 187 PHE A N 1
ATOM 1388 C CA . PHE A 1 187 ? -6.085 1.295 1.657 1.00 98.44 187 PHE A CA 1
ATOM 1389 C C . PHE A 1 187 ? -7.192 1.074 2.691 1.00 98.44 187 PHE A C 1
ATOM 1391 O O . PHE A 1 187 ? -6.914 0.575 3.781 1.00 98.44 187 PHE A O 1
ATOM 1398 N N . PHE A 1 188 ? -8.446 1.397 2.377 1.00 98.69 188 PHE A N 1
ATOM 1399 C CA . PHE A 1 188 ? -9.567 1.127 3.271 1.00 98.69 188 PHE A CA 1
ATOM 1400 C C . PHE A 1 188 ? -9.741 -0.378 3.506 1.00 98.69 188 PHE A C 1
ATOM 1402 O O . PHE A 1 188 ? -9.814 -0.815 4.657 1.00 98.69 188 PHE A O 1
ATOM 1409 N N . GLU A 1 189 ? -9.697 -1.180 2.443 1.00 98.56 189 GLU A N 1
ATOM 1410 C CA . GLU A 1 189 ? -9.743 -2.643 2.520 1.00 98.56 189 GLU A CA 1
ATOM 1411 C C . GLU A 1 189 ? -8.569 -3.231 3.325 1.00 98.56 189 GLU A C 1
ATOM 1413 O O . GLU A 1 189 ? -8.762 -4.161 4.121 1.00 98.56 189 GLU A O 1
ATOM 1418 N N . ALA A 1 190 ? -7.365 -2.659 3.195 1.00 98.50 190 ALA A N 1
ATOM 1419 C CA . ALA A 1 190 ? -6.229 -3.005 4.050 1.00 98.50 190 ALA A CA 1
ATOM 1420 C C . ALA A 1 190 ? -6.536 -2.695 5.525 1.00 98.50 190 ALA A C 1
ATOM 1422 O O . ALA A 1 190 ? -6.331 -3.534 6.401 1.00 98.50 190 ALA A O 1
ATOM 1423 N N . GLY A 1 191 ? -7.086 -1.513 5.809 1.00 98.00 191 GLY A N 1
ATOM 1424 C CA . GLY A 1 191 ? -7.469 -1.088 7.154 1.00 98.00 191 GLY A CA 1
ATOM 1425 C C . GLY A 1 191 ? -8.498 -2.013 7.809 1.00 98.00 191 GLY A C 1
ATOM 1426 O O . GLY A 1 191 ? -8.321 -2.407 8.964 1.00 98.00 191 GLY A O 1
ATOM 1427 N N . VAL A 1 192 ? -9.528 -2.432 7.068 1.00 98.25 192 VAL A N 1
ATOM 1428 C CA . VAL A 1 192 ? -10.532 -3.397 7.549 1.00 98.25 192 VAL A CA 1
ATOM 1429 C C . VAL A 1 192 ? -9.864 -4.697 8.005 1.00 98.25 192 VAL A C 1
ATOM 1431 O O . VAL A 1 192 ? -10.133 -5.177 9.108 1.00 98.25 192 VAL A O 1
ATOM 1434 N N . ARG A 1 193 ? -8.942 -5.240 7.204 1.00 98.00 193 ARG A N 1
ATOM 1435 C CA . ARG A 1 193 ? -8.218 -6.482 7.522 1.00 98.00 193 ARG A CA 1
ATOM 1436 C C . ARG A 1 193 ? -7.262 -6.324 8.694 1.00 98.00 193 ARG A C 1
ATOM 1438 O O . ARG A 1 193 ? -7.242 -7.177 9.574 1.00 98.00 193 ARG A O 1
ATOM 1445 N N . LEU A 1 194 ? -6.522 -5.217 8.763 1.00 97.56 194 LEU A N 1
ATOM 1446 C CA . LEU A 1 194 ? -5.619 -4.933 9.885 1.00 97.56 194 LEU A CA 1
ATOM 1447 C C . LEU A 1 194 ? -6.375 -4.812 11.205 1.00 97.56 194 LEU A C 1
ATOM 1449 O O . LEU A 1 194 ? -5.895 -5.296 12.230 1.00 97.56 194 LEU A O 1
ATOM 1453 N N . ARG A 1 195 ? -7.565 -4.200 11.186 1.00 96.56 195 ARG A N 1
ATOM 1454 C CA . ARG A 1 195 ? -8.447 -4.146 12.355 1.00 96.56 195 ARG A CA 1
ATOM 1455 C C . ARG A 1 195 ? -8.871 -5.546 12.780 1.00 96.56 195 ARG A C 1
ATOM 1457 O O . ARG A 1 195 ? -8.710 -5.888 13.948 1.00 96.56 195 ARG A O 1
ATOM 1464 N N . ASN A 1 196 ? -9.333 -6.361 11.835 1.00 95.88 196 ASN A N 1
ATOM 1465 C CA . ASN A 1 196 ? -9.754 -7.736 12.108 1.00 95.88 196 ASN A CA 1
ATOM 1466 C C . ASN A 1 196 ? -8.592 -8.606 12.629 1.00 95.88 196 ASN A C 1
ATOM 1468 O O . ASN A 1 196 ? -8.796 -9.440 13.506 1.00 95.88 196 ASN A O 1
ATOM 1472 N N . ALA A 1 197 ? -7.371 -8.371 12.143 1.00 94.31 197 ALA A N 1
ATOM 1473 C CA . ALA A 1 197 ? -6.154 -9.050 12.586 1.00 94.31 197 ALA A CA 1
ATOM 1474 C C . ALA A 1 197 ? -5.586 -8.512 13.919 1.00 94.31 197 ALA A C 1
ATOM 1476 O O . ALA A 1 197 ? -4.654 -9.092 14.471 1.00 94.31 197 ALA A O 1
ATOM 1477 N N . GLY A 1 198 ? -6.107 -7.399 14.449 1.00 95.62 198 GLY A N 1
ATOM 1478 C CA . GLY A 1 198 ? -5.587 -6.762 15.664 1.00 95.62 198 GLY A CA 1
ATOM 1479 C C . GLY A 1 198 ? -4.243 -6.041 15.479 1.00 95.62 198 GLY A C 1
ATOM 1480 O O . GLY A 1 198 ? -3.591 -5.678 16.464 1.00 95.62 198 GLY A O 1
ATOM 1481 N N . GLU A 1 199 ? -3.835 -5.781 14.235 1.00 95.50 199 GLU A N 1
ATOM 1482 C CA . GLU A 1 199 ? -2.558 -5.172 13.843 1.00 95.50 199 GLU A CA 1
ATOM 1483 C C . GLU A 1 199 ? -2.564 -3.645 14.036 1.00 95.50 199 GLU A C 1
ATOM 1485 O O . GLU A 1 199 ? -2.381 -2.856 13.105 1.00 95.50 199 GLU A O 1
ATOM 1490 N N . ARG A 1 200 ? -2.769 -3.202 15.284 1.00 95.56 200 ARG A N 1
ATOM 1491 C CA . ARG A 1 200 ? -3.024 -1.791 15.642 1.00 95.56 200 ARG A CA 1
ATOM 1492 C C . ARG A 1 200 ? -1.996 -0.812 15.077 1.00 95.56 200 ARG A C 1
ATOM 1494 O O . ARG A 1 200 ? -2.363 0.270 14.637 1.00 95.56 200 ARG A O 1
ATOM 1501 N N . LYS A 1 201 ? -0.709 -1.181 15.070 1.00 95.44 201 LYS A N 1
ATOM 1502 C CA . LYS A 1 201 ? 0.364 -0.304 14.565 1.00 95.44 201 LYS A CA 1
ATOM 1503 C C . LYS A 1 201 ? 0.232 -0.042 13.067 1.00 95.44 201 LYS A C 1
ATOM 1505 O O . LYS A 1 201 ? 0.343 1.106 12.648 1.00 95.44 201 LYS A O 1
ATOM 1510 N N . LYS A 1 202 ? 0.014 -1.096 12.277 1.00 95.06 202 LYS A N 1
ATOM 1511 C CA . LYS A 1 202 ? -0.186 -0.985 10.828 1.00 95.06 202 LYS A CA 1
ATOM 1512 C C . LYS A 1 202 ? -1.513 -0.283 10.532 1.00 95.06 202 LYS A C 1
ATOM 1514 O O . LYS A 1 202 ? -1.551 0.610 9.693 1.00 95.06 202 LYS A O 1
ATOM 1519 N N . LEU A 1 203 ? -2.568 -0.603 11.285 1.00 97.75 203 LEU A N 1
ATOM 1520 C CA . LEU A 1 203 ? -3.871 0.051 11.160 1.00 97.75 203 LEU A CA 1
ATOM 1521 C C . LEU A 1 203 ? -3.766 1.571 11.333 1.00 97.75 203 LEU A C 1
ATOM 1523 O O . LEU A 1 203 ? -4.256 2.317 10.491 1.00 97.75 203 LEU A O 1
ATOM 1527 N N . SER A 1 204 ? -3.068 2.044 12.371 1.00 97.38 204 SER A N 1
ATOM 1528 C CA . SER A 1 204 ? -2.853 3.482 12.575 1.00 97.38 204 SER A CA 1
ATOM 1529 C C . SER A 1 204 ? -2.135 4.149 11.398 1.00 97.38 204 SER A C 1
ATOM 1531 O O . SER A 1 204 ? -2.428 5.297 11.080 1.00 97.38 204 SER A O 1
ATOM 1533 N N . GLN A 1 205 ? -1.212 3.452 10.727 1.00 97.19 205 GLN A N 1
ATOM 1534 C CA . GLN A 1 205 ? -0.524 3.994 9.550 1.00 97.19 205 GLN A CA 1
ATOM 1535 C C . GLN A 1 205 ? -1.482 4.152 8.369 1.00 97.19 205 GLN A C 1
ATOM 1537 O O . GLN A 1 205 ? -1.491 5.203 7.733 1.00 97.19 205 GLN A O 1
ATOM 1542 N N . VAL A 1 206 ? -2.318 3.144 8.114 1.00 97.19 206 VAL A N 1
ATOM 1543 C CA . VAL A 1 206 ? -3.335 3.186 7.056 1.00 97.19 206 VAL A CA 1
ATOM 1544 C C . VAL A 1 206 ? -4.382 4.269 7.329 1.00 97.19 206 VAL A C 1
ATOM 1546 O O . VAL A 1 206 ? -4.714 5.033 6.427 1.00 97.19 206 VAL A O 1
ATOM 1549 N N . ILE A 1 207 ? -4.838 4.414 8.577 1.00 98.06 207 ILE A N 1
ATOM 1550 C CA . ILE A 1 207 ? -5.752 5.496 8.984 1.00 98.06 207 ILE A CA 1
ATOM 1551 C C . ILE A 1 207 ? -5.150 6.868 8.668 1.00 98.06 207 ILE A C 1
ATOM 1553 O O . ILE A 1 207 ? -5.833 7.733 8.126 1.00 98.06 207 ILE A O 1
ATOM 1557 N N . GLU A 1 208 ? -3.866 7.071 8.962 1.00 97.06 208 GLU A N 1
ATOM 1558 C CA . GLU A 1 208 ? -3.187 8.331 8.658 1.00 97.06 208 GLU A CA 1
ATOM 1559 C C . GLU A 1 208 ? -3.056 8.588 7.151 1.00 97.06 208 GLU A C 1
ATOM 1561 O O . GLU A 1 208 ? -3.158 9.740 6.725 1.00 97.06 208 GLU A O 1
ATOM 1566 N N . ILE A 1 209 ? -2.853 7.546 6.337 1.00 96.69 209 ILE A N 1
ATOM 1567 C CA . ILE A 1 209 ? -2.858 7.659 4.869 1.00 96.69 209 ILE A CA 1
ATOM 1568 C C . ILE A 1 209 ? -4.246 8.099 4.387 1.00 96.69 209 ILE A C 1
ATOM 1570 O O . ILE A 1 209 ? -4.363 9.125 3.715 1.00 96.69 209 ILE A O 1
ATOM 1574 N N . LEU A 1 210 ? -5.302 7.397 4.806 1.00 97.75 210 LEU A N 1
ATOM 1575 C CA . LEU A 1 210 ? -6.685 7.702 4.426 1.00 97.75 210 LEU A CA 1
ATOM 1576 C C . LEU A 1 210 ? -7.090 9.117 4.855 1.00 97.75 210 LEU A C 1
ATOM 1578 O O . LEU A 1 210 ? -7.587 9.897 4.042 1.00 97.75 210 LEU A O 1
ATOM 1582 N N . LYS A 1 211 ? -6.764 9.511 6.087 1.00 97.75 211 LYS A N 1
ATOM 1583 C CA . LYS A 1 211 ? -6.998 10.866 6.596 1.00 97.75 211 LYS A CA 1
ATOM 1584 C C . LYS A 1 211 ? -6.289 11.936 5.770 1.00 97.75 211 LYS A C 1
ATOM 1586 O O . LYS A 1 211 ? -6.906 12.938 5.424 1.00 97.75 211 LYS A O 1
ATOM 1591 N N . LYS A 1 212 ? -5.010 11.738 5.433 1.00 96.38 212 LYS A N 1
ATOM 1592 C CA . LYS A 1 212 ? -4.247 12.689 4.601 1.00 96.38 212 LYS A CA 1
ATOM 1593 C C . LYS A 1 212 ? -4.772 12.771 3.177 1.00 96.38 212 LYS A C 1
ATOM 1595 O O . LYS A 1 212 ? -4.696 13.836 2.573 1.00 96.38 212 LYS A O 1
ATOM 1600 N N . SER A 1 213 ? -5.302 11.668 2.660 1.00 93.56 213 SER A N 1
ATOM 1601 C CA . SER A 1 213 ? -5.964 11.651 1.361 1.00 93.56 213 SER A CA 1
ATOM 1602 C C . SER A 1 213 ? -7.336 12.340 1.396 1.00 93.56 213 SER A C 1
ATOM 1604 O O . SER A 1 213 ? -7.819 12.760 0.353 1.00 93.56 213 SER A O 1
ATOM 1606 N N . GLY A 1 214 ? -7.943 12.533 2.573 1.00 96.25 214 GLY A N 1
ATOM 1607 C CA . GLY A 1 214 ? -9.288 13.095 2.719 1.00 96.25 214 GLY A CA 1
ATOM 1608 C C . GLY A 1 214 ? -10.405 12.057 2.581 1.00 96.25 214 GLY A C 1
ATOM 1609 O O . GLY A 1 214 ? -11.519 12.414 2.213 1.00 96.25 214 GLY A O 1
ATOM 1610 N N . ASP A 1 215 ? -10.118 10.777 2.830 1.00 96.94 215 ASP A N 1
ATOM 1611 C CA . ASP A 1 215 ? -11.121 9.712 2.859 1.00 96.94 215 ASP A CA 1
ATOM 1612 C C . ASP A 1 215 ? -11.751 9.584 4.249 1.00 96.94 215 ASP A C 1
ATOM 1614 O O . ASP A 1 215 ? -11.191 8.943 5.134 1.00 96.94 215 ASP A O 1
ATOM 1618 N N . GLU A 1 216 ? -12.941 10.148 4.437 1.00 97.50 216 GLU A N 1
ATOM 1619 C CA . GLU A 1 216 ? -13.667 10.160 5.716 1.00 97.50 216 GLU A CA 1
ATOM 1620 C C . GLU A 1 216 ? -13.942 8.764 6.303 1.00 97.50 216 GLU A C 1
ATOM 1622 O O . GLU A 1 216 ? -14.130 8.633 7.517 1.00 97.50 216 GLU A O 1
ATOM 1627 N N . ARG A 1 217 ? -13.890 7.695 5.491 1.00 97.44 217 ARG A N 1
ATOM 1628 C CA . ARG A 1 217 ? -14.079 6.316 5.966 1.00 97.44 217 ARG A CA 1
ATOM 1629 C C . ARG A 1 217 ? -13.039 5.903 7.010 1.00 97.44 217 ARG A C 1
ATOM 1631 O O . ARG A 1 217 ? -13.314 4.979 7.781 1.00 97.44 217 ARG A O 1
ATOM 1638 N N . TYR A 1 218 ? -11.899 6.604 7.117 1.00 96.88 218 TYR A N 1
ATOM 1639 C CA . TYR A 1 218 ? -10.897 6.370 8.170 1.00 96.88 218 TYR A CA 1
ATOM 1640 C C . TYR A 1 218 ? -11.492 6.438 9.587 1.00 96.88 218 TYR A C 1
ATOM 1642 O O . TYR A 1 218 ? -10.979 5.781 10.497 1.00 96.88 218 TYR A O 1
ATOM 1650 N N . MET A 1 219 ? -12.566 7.213 9.792 1.00 96.81 219 MET A N 1
ATOM 1651 C CA . MET A 1 219 ? -13.224 7.337 11.098 1.00 96.81 219 MET A CA 1
ATOM 1652 C C . MET A 1 219 ? -13.770 5.986 11.570 1.00 96.81 219 MET A C 1
ATOM 1654 O O . MET A 1 219 ? -13.499 5.582 12.695 1.00 96.81 219 MET A O 1
ATOM 1658 N N . SER A 1 220 ? -14.396 5.220 10.671 1.00 96.62 220 SER A N 1
ATOM 1659 C CA . SER A 1 220 ? -14.930 3.883 10.982 1.00 96.62 220 SER A CA 1
ATOM 1660 C C . SER A 1 220 ? -13.856 2.851 11.350 1.00 96.62 220 SER A C 1
ATOM 1662 O O . SER A 1 220 ? -14.151 1.829 11.967 1.00 96.62 220 SER A O 1
ATOM 1664 N N . LEU A 1 221 ? -12.603 3.098 10.954 1.00 94.19 221 LEU A N 1
ATOM 1665 C CA . LEU A 1 221 ? -11.451 2.264 11.298 1.00 94.19 221 LEU A CA 1
ATOM 1666 C C . LEU A 1 221 ? -10.796 2.686 12.619 1.00 94.19 221 LEU A C 1
ATOM 1668 O O . LEU A 1 221 ? -10.000 1.927 13.167 1.00 94.19 221 LEU A O 1
ATOM 1672 N N . SER A 1 222 ? -11.100 3.893 13.099 1.00 89.69 222 SER A N 1
ATOM 1673 C CA . SER A 1 222 ? -10.529 4.476 14.317 1.00 89.69 222 SER A CA 1
ATOM 1674 C C . SER A 1 222 ? -11.336 4.134 15.572 1.00 89.69 222 SER A C 1
ATOM 1676 O O . SER A 1 222 ? -10.809 4.270 16.677 1.00 89.69 222 SER A O 1
ATOM 1678 N N . ASP A 1 223 ? -12.587 3.703 15.403 1.00 83.00 223 ASP A N 1
ATOM 1679 C CA . ASP A 1 223 ? -13.459 3.313 16.507 1.00 83.00 223 ASP A CA 1
ATOM 1680 C C . ASP A 1 223 ? -13.027 1.950 17.102 1.00 83.00 223 ASP A C 1
ATOM 1682 O O . ASP A 1 223 ? -12.710 1.027 16.341 1.00 83.00 223 ASP A O 1
ATOM 1686 N N . 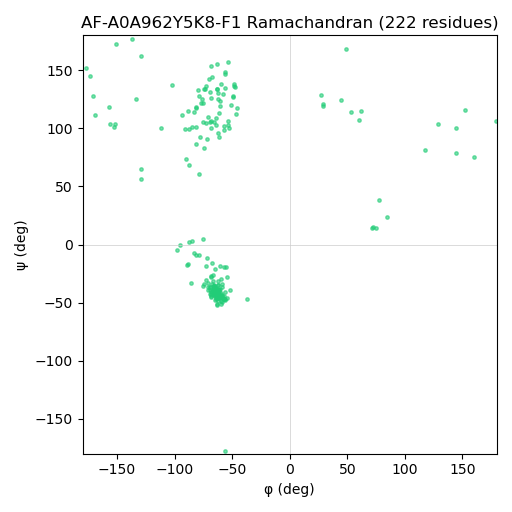PRO A 1 224 ? -12.956 1.836 18.445 1.00 65.44 224 PRO A N 1
ATOM 1687 C CA . PRO A 1 224 ? -12.430 0.668 19.158 1.00 65.44 224 PRO A CA 1
ATOM 1688 C C . PRO A 1 224 ? -13.352 -0.557 19.164 1.00 65.44 224 PRO A C 1
ATOM 1690 O O . PRO A 1 224 ? -14.593 -0.391 19.125 1.00 65.44 224 PRO A O 1
#

Mean predicted aligned error: 20.94 Å

Sequence (224 aa):
MPAGALITILGWFASHLIVFTLIGFAVIGFFVLDRQPLAQAPLAAEESVSVAPVSKRPPVEATAAVTTNPAGAMPEVAPAESKSPPARAPKLIGGSIPVYDLKNRPAPEGEGFRPGGVPAEPPMELPSDRESLLQNARRAFWNGQFEAAEAVYMDLIAQYPDDADIFGELGNLYEGMGQADLARDAFFEAGVRLRNAGERKKLSQVIEILKKSGDERYMSLSDP

Secondary structure (DSSP, 8-state):
--HHHHHHHHHHHHHHHHHHHHHHHHHHHHHHHTTS-----------------------------------------------PPPPPPP--SS-------GGG-----------S-------------HHHHHHHHHHHHHTT-HHHHHHHHHHHHHH-TT-HHHHHHHHHHHHHTT-HHHHHHHHHHHHHHHHHTT-HHHHHHHHHHHHHHT-TTHHHHH--

pLDDT: mean 73.52, std 22.54, range [35.19, 98.69]

Radius of gyration: 31.6 Å; Cα contacts (8 Å, |Δi|>4): 114; chains: 1; bounding box: 98×89×55 Å

Solvent-accessible surface area (backbone atoms only — not comparable to full-atom values): 14596 Å² total; per-residue (Å²): 134,69,75,66,60,59,54,54,51,53,54,52,49,65,71,43,46,65,58,51,52,52,53,50,52,51,55,53,49,50,62,62,58,72,67,57,77,76,79,76,75,87,78,84,82,88,83,84,89,83,84,87,82,90,83,81,86,87,90,85,77,90,79,91,79,91,80,82,86,83,89,89,80,84,80,85,80,72,85,78,82,78,80,72,74,85,80,72,82,79,86,73,89,70,90,78,82,83,85,78,80,80,86,79,72,81,76,90,80,75,89,86,85,82,82,81,85,72,76,81,69,71,80,77,74,67,78,70,48,71,66,57,46,50,52,48,19,52,50,28,44,76,71,69,36,51,71,62,15,48,53,44,46,52,57,46,39,73,74,42,76,71,48,28,66,59,28,40,53,48,12,54,50,25,51,73,71,69,38,58,68,61,14,48,52,26,32,50,55,13,32,56,31,22,56,76,69,64,39,59,72,62,27,54,52,40,36,51,51,30,49,75,73,66,42,74,69,34,56,75,72,68,61,132

Nearest PDB structures (foldseek):
  2kcl-assembly1_A  TM=8.842E-01  e=5.992E-03  Salinibacter ruber DSM 13855
  2kat-assembly1_A  TM=8.243E-01  e=9.105E-03  Bordetella parapertussis
  4nrh-assembly2_B  TM=5.426E-01  e=1.011E-02  Chlamydia pneumoniae
  2vq2-assembly1_A-2  TM=6.540E-01  e=2.591E-02  Neisseria meningitidis
  7b80-assembly1_A  TM=6.973E-01  e=6.643E-02  Homo sapiens

Foldseek 3Di:
DDPVVVVVVVVVCVVCVVVVVVVVVVVVVVVVVVPDDPPPDDDDDDDDDDDDDDDDDDDDDDDDDDDDDDDDDDDDDDDDPDPDDPQDDDDDPDDDDDDDDPPDDDDPDDDDDDDDDDDPPPPPPPPCPLVNLQVQLVVCLVVVVLVSSLVSLVVSCVVVVLQLVSLQVQLRSCVSVVNLVSSLVSLLSSLVSCLVVVVVVVNVVSLVVCVVSVNPCSVVSVDD